Protein AF-A0A922YUG4-F1 (afdb_monomer)

pLDDT: mean 77.76, std 12.59, range [50.88, 96.31]

Foldseek 3Di:
DVVVVVVVVVVVVVVVVVVVVVCVVCVVVVVVLVVVVVVVVVVLVPDPDPPSPVVVVVSVVVVVVVVVVVVVVVVVVLLVVLLVLLVQLLVLVVVLVLDDPPDPCNVVSVVSNVSSLVSCCVRNDPVLVVVSVVQVVCCVVDPPVDGDCPVSSQVSQQVSCVSVVHDRDDPDDDDDDDPPPPPVVVVVVVVVVVVVVVD

Sequence (199 aa):
MNFELAEKKDVFINAVSNFFNYWKRYALIIIASSCISLYGISLILNSNEKGSGLTVITISVAILGWLISLRNADENIRRIKRIEYLSTAYEGIALYLRRDSNAFDYNVYIDGLERSFTIIQLYGTRKEIKLVCSIIEQYNVSNDNVVQCDTLLNVLRDGLRKELLLPKALRYVRTMRLDRFEDKENRENNEKISFSLIQ

Structure (mmCIF, N/CA/C/O backbone):
data_AF-A0A922YUG4-F1
#
_entry.id   AF-A0A922YUG4-F1
#
loop_
_atom_site.group_PDB
_atom_site.id
_atom_site.type_symbol
_atom_site.label_atom_id
_atom_site.label_alt_id
_atom_site.label_comp_id
_atom_site.label_asym_id
_atom_site.label_entity_id
_atom_site.label_seq_id
_atom_site.pdbx_PDB_ins_code
_atom_site.Cartn_x
_atom_site.Cartn_y
_atom_site.Cartn_z
_atom_site.occupancy
_atom_site.B_iso_or_equiv
_atom_site.auth_seq_id
_atom_site.auth_comp_id
_atom_site.auth_asym_id
_atom_site.auth_atom_id
_atom_site.pdbx_PDB_model_num
ATOM 1 N N . MET A 1 1 ? 10.057 -27.105 6.161 1.00 53.94 1 MET A N 1
ATOM 2 C CA . MET A 1 1 ? 9.062 -27.330 7.235 1.00 53.94 1 MET A CA 1
ATOM 3 C C . MET A 1 1 ? 9.389 -26.589 8.541 1.00 53.94 1 MET A C 1
ATOM 5 O O . MET A 1 1 ? 8.465 -26.121 9.182 1.00 53.94 1 MET A O 1
ATOM 9 N N . ASN A 1 2 ? 10.663 -26.379 8.914 1.00 58.16 2 ASN A N 1
ATOM 10 C CA . ASN A 1 2 ? 11.013 -25.612 10.130 1.00 58.16 2 ASN A CA 1
ATOM 11 C C . ASN A 1 2 ? 10.817 -24.081 10.021 1.00 58.16 2 ASN A C 1
ATOM 13 O O . ASN A 1 2 ? 10.688 -23.414 11.042 1.00 58.16 2 ASN A O 1
ATOM 17 N N . PHE A 1 3 ? 10.760 -23.526 8.805 1.00 58.00 3 PHE A N 1
ATOM 18 C CA . PHE A 1 3 ? 10.651 -22.075 8.582 1.00 58.00 3 PHE A CA 1
ATOM 19 C C . PHE A 1 3 ? 9.250 -21.514 8.905 1.00 58.00 3 PHE A C 1
ATOM 21 O O . PHE A 1 3 ? 9.139 -20.483 9.559 1.00 58.00 3 PHE A O 1
ATOM 28 N N . GLU A 1 4 ? 8.177 -22.233 8.554 1.00 66.44 4 GLU A N 1
ATOM 29 C CA . GLU A 1 4 ? 6.792 -21.816 8.860 1.00 66.44 4 GLU A CA 1
ATOM 30 C C . GLU A 1 4 ? 6.480 -21.822 10.366 1.00 66.44 4 GLU A C 1
ATOM 32 O O . GLU A 1 4 ? 5.652 -21.048 10.850 1.00 66.44 4 GLU A O 1
ATOM 37 N N . LEU A 1 5 ? 7.139 -22.705 11.122 1.00 67.81 5 LEU A N 1
ATOM 38 C CA . LEU A 1 5 ? 6.985 -22.799 12.574 1.00 67.81 5 LEU A CA 1
ATOM 39 C C . LEU A 1 5 ? 7.675 -21.634 13.294 1.00 67.81 5 LEU A C 1
ATOM 41 O O . LEU A 1 5 ? 7.133 -21.123 14.276 1.00 67.81 5 LEU A O 1
ATOM 45 N N . ALA A 1 6 ? 8.827 -21.187 12.785 1.00 71.38 6 ALA A N 1
ATOM 46 C CA . ALA A 1 6 ? 9.521 -20.005 13.288 1.00 71.38 6 ALA A CA 1
ATOM 47 C C . ALA A 1 6 ? 8.703 -18.728 13.030 1.00 71.38 6 ALA A C 1
ATOM 49 O O . ALA A 1 6 ? 8.449 -17.964 13.959 1.00 71.38 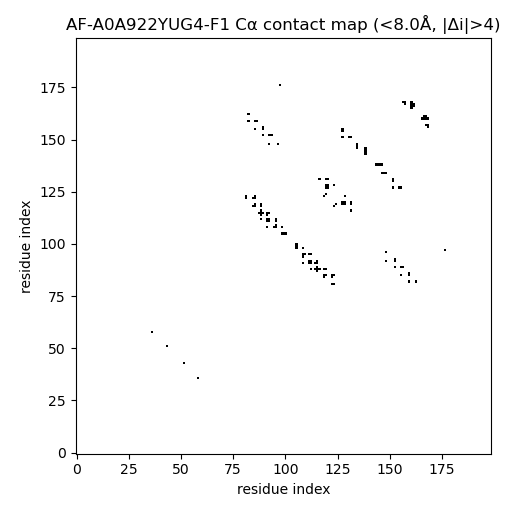6 ALA A O 1
ATOM 50 N N . GLU A 1 7 ? 8.170 -18.567 11.815 1.00 76.44 7 GLU A N 1
ATOM 51 C CA . GLU A 1 7 ? 7.364 -17.397 11.441 1.00 76.44 7 GLU A CA 1
ATOM 52 C C . GLU A 1 7 ? 6.090 -17.269 12.296 1.00 76.44 7 GLU A C 1
ATOM 54 O O . GLU A 1 7 ? 5.778 -16.194 12.814 1.00 76.44 7 GLU A O 1
ATOM 59 N N . LYS A 1 8 ? 5.372 -18.376 12.537 1.00 77.81 8 LYS A N 1
ATOM 60 C CA . LYS A 1 8 ? 4.184 -18.360 13.410 1.00 77.81 8 LYS A CA 1
ATOM 61 C C . LYS A 1 8 ? 4.507 -17.969 14.851 1.00 77.81 8 LYS A C 1
ATOM 63 O O . LYS A 1 8 ? 3.690 -17.306 15.496 1.00 77.81 8 LYS A O 1
ATOM 68 N N . LYS A 1 9 ? 5.668 -18.382 15.364 1.00 79.88 9 LYS A N 1
ATOM 69 C CA . LYS A 1 9 ? 6.095 -18.073 16.732 1.00 79.88 9 LYS A CA 1
ATOM 70 C C . LYS A 1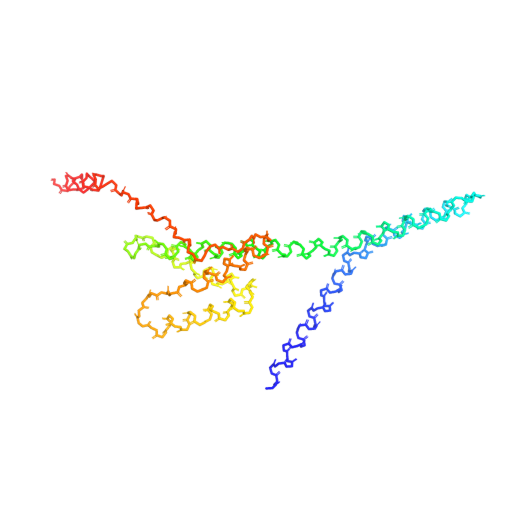 9 ? 6.393 -16.582 16.891 1.00 79.88 9 LYS A C 1
ATOM 72 O O . LYS A 1 9 ? 5.919 -15.980 17.853 1.00 79.88 9 LYS A O 1
ATOM 77 N N . ASP A 1 10 ? 7.081 -15.979 15.927 1.00 80.12 10 ASP A N 1
ATOM 78 C CA . ASP A 1 10 ? 7.407 -14.550 15.960 1.00 80.12 10 ASP A CA 1
ATOM 79 C C . ASP A 1 10 ? 6.156 -13.673 15.827 1.00 80.12 10 ASP A C 1
ATOM 81 O O . ASP A 1 10 ? 6.004 -12.679 16.544 1.00 80.12 10 ASP A O 1
ATOM 85 N N . VAL A 1 11 ? 5.194 -14.082 14.992 1.00 80.25 11 VAL A N 1
ATOM 86 C CA . VAL A 1 11 ? 3.884 -13.417 14.891 1.00 80.25 11 VAL A CA 1
ATOM 87 C C . VAL A 1 11 ? 3.125 -13.479 16.221 1.00 80.25 11 VAL A C 1
ATOM 89 O O . VAL A 1 11 ? 2.569 -12.468 16.654 1.00 80.25 11 VAL A O 1
ATOM 92 N N . PHE A 1 12 ? 3.123 -14.631 16.901 1.00 83.25 12 PHE A N 1
ATOM 93 C CA . PHE A 1 12 ? 2.457 -14.784 18.197 1.00 83.25 12 PHE A CA 1
ATOM 94 C C . PHE A 1 12 ? 3.118 -13.936 19.292 1.00 83.25 12 PHE A C 1
ATOM 96 O O . PHE A 1 12 ? 2.425 -13.217 20.010 1.00 83.25 12 PHE A O 1
ATOM 103 N N . ILE A 1 13 ? 4.452 -13.959 19.390 1.00 82.12 13 ILE A N 1
ATOM 104 C CA . ILE A 1 13 ? 5.200 -13.173 20.384 1.00 82.12 13 ILE A CA 1
ATOM 105 C C . ILE A 1 13 ? 4.968 -11.673 20.172 1.00 82.12 13 ILE A C 1
ATOM 107 O O . ILE A 1 13 ? 4.687 -10.954 21.132 1.00 82.12 13 ILE A O 1
ATOM 111 N N . ASN A 1 14 ? 5.001 -11.201 18.924 1.00 80.94 14 ASN A N 1
ATOM 112 C CA . ASN A 1 14 ? 4.710 -9.803 18.611 1.00 80.94 14 ASN A CA 1
ATOM 113 C C . ASN A 1 14 ? 3.255 -9.427 18.915 1.00 80.94 14 ASN A C 1
ATOM 115 O O . ASN A 1 14 ? 2.999 -8.333 19.418 1.00 80.94 14 ASN A O 1
ATOM 119 N N . ALA A 1 15 ? 2.296 -10.321 18.664 1.00 78.38 15 ALA A N 1
ATOM 120 C CA . ALA A 1 15 ? 0.899 -10.093 19.025 1.00 78.38 15 ALA A CA 1
ATOM 121 C C . ALA A 1 15 ? 0.714 -9.977 20.548 1.00 78.38 15 ALA A C 1
ATOM 123 O O . ALA A 1 15 ? 0.055 -9.046 21.014 1.00 78.38 15 ALA A O 1
ATOM 124 N N . VAL A 1 16 ? 1.345 -10.862 21.326 1.00 78.06 16 VAL A N 1
ATOM 125 C CA . VAL A 1 16 ? 1.294 -10.843 22.798 1.00 78.06 16 VAL A CA 1
ATOM 126 C C . VAL A 1 16 ? 1.981 -9.595 23.359 1.00 78.06 16 VAL A C 1
ATOM 128 O O . VAL A 1 16 ? 1.413 -8.908 24.204 1.00 78.06 16 VAL A O 1
ATOM 131 N N . SER A 1 17 ? 3.164 -9.240 22.855 1.00 79.12 17 SER A N 1
ATOM 132 C CA . SER A 1 17 ? 3.887 -8.030 23.270 1.00 79.12 17 SER A CA 1
ATOM 133 C C . SER A 1 17 ? 3.079 -6.756 22.994 1.00 79.12 17 SER A C 1
ATOM 135 O O . SER A 1 17 ? 2.921 -5.901 23.870 1.00 79.12 17 SER A O 1
ATOM 137 N N . ASN A 1 18 ? 2.476 -6.655 21.805 1.00 76.06 18 ASN A N 1
ATOM 138 C CA . ASN A 1 18 ? 1.605 -5.534 21.457 1.00 76.06 18 ASN A CA 1
ATOM 139 C C . ASN A 1 18 ? 0.350 -5.482 22.337 1.00 76.06 18 ASN A C 1
ATOM 141 O O . ASN A 1 18 ? -0.061 -4.392 22.730 1.00 76.06 18 ASN A O 1
ATOM 145 N N . PHE A 1 19 ? -0.224 -6.634 22.699 1.00 74.50 19 PHE A N 1
ATOM 146 C CA . PHE A 1 19 ? -1.344 -6.710 23.637 1.00 74.50 19 PHE A CA 1
ATOM 147 C C . PHE A 1 19 ? -0.966 -6.174 25.027 1.00 74.50 19 PHE A C 1
ATOM 149 O O . PHE A 1 19 ? -1.687 -5.341 25.576 1.00 74.50 19 PHE A O 1
ATOM 156 N N . PHE A 1 20 ? 0.190 -6.566 25.573 1.00 74.12 20 PHE A N 1
ATOM 157 C CA . PHE A 1 20 ? 0.652 -6.070 26.874 1.00 74.12 20 PHE A CA 1
ATOM 158 C C . PHE A 1 20 ? 1.011 -4.581 26.853 1.00 74.12 20 PHE A C 1
ATOM 160 O O . PHE A 1 20 ? 0.660 -3.858 27.784 1.00 74.12 20 PHE A O 1
ATOM 167 N N . ASN A 1 21 ? 1.659 -4.089 25.794 1.00 75.62 21 ASN A N 1
ATOM 168 C CA . ASN A 1 21 ? 1.983 -2.665 25.662 1.00 75.62 21 ASN A CA 1
ATOM 169 C C . ASN A 1 21 ? 0.732 -1.796 25.490 1.00 75.62 21 ASN A C 1
ATOM 171 O O . ASN A 1 21 ? 0.656 -0.711 26.072 1.00 75.62 21 ASN A O 1
ATOM 175 N N . TYR A 1 22 ? -0.264 -2.290 24.747 1.00 73.81 22 TYR A N 1
ATOM 176 C CA . TYR A 1 22 ? -1.593 -1.688 24.685 1.00 73.81 22 TYR A CA 1
ATOM 177 C C . TYR A 1 22 ? -2.190 -1.627 26.094 1.00 73.81 22 TYR A C 1
ATOM 179 O O . TYR A 1 22 ? -2.492 -0.546 26.597 1.00 73.81 22 TYR A O 1
ATOM 187 N N . TRP A 1 23 ? -2.254 -2.761 26.795 1.00 73.94 23 TRP A N 1
ATOM 188 C CA . TRP A 1 23 ? -2.842 -2.818 28.130 1.00 73.94 23 TRP A CA 1
ATOM 189 C C . TRP A 1 23 ? -2.121 -1.912 29.133 1.00 73.94 23 TRP A C 1
ATOM 191 O O . TRP A 1 23 ? -2.780 -1.226 29.903 1.00 73.94 23 TRP A O 1
ATOM 201 N N . LYS A 1 24 ? -0.791 -1.790 29.060 1.00 76.38 24 LYS A N 1
ATOM 202 C CA . LYS A 1 24 ? -0.002 -0.893 29.917 1.00 76.38 24 LYS A CA 1
ATOM 203 C C . LYS A 1 24 ? -0.322 0.588 29.689 1.00 76.38 24 LYS A C 1
ATOM 205 O O . LYS A 1 24 ? -0.402 1.341 30.658 1.00 76.38 24 LYS A O 1
ATOM 210 N N . ARG A 1 25 ? -0.533 1.014 28.436 1.00 72.06 25 ARG A N 1
ATOM 211 C CA . ARG A 1 25 ? -0.919 2.402 28.111 1.00 72.06 25 ARG A CA 1
ATOM 212 C C . ARG A 1 25 ? -2.318 2.744 28.615 1.00 72.06 25 ARG A C 1
ATOM 214 O O . ARG A 1 25 ? -2.529 3.844 29.117 1.00 72.06 25 ARG A O 1
ATOM 221 N N . TYR A 1 26 ? -3.250 1.800 28.526 1.00 72.44 26 TYR A N 1
ATOM 222 C CA . TYR A 1 26 ? -4.633 2.025 28.947 1.00 72.44 26 TYR A CA 1
ATOM 223 C C . TYR A 1 26 ? -4.891 1.688 30.416 1.00 72.44 26 TYR A C 1
ATOM 225 O O . TYR A 1 26 ? -5.859 2.193 30.971 1.00 72.44 26 TYR A O 1
ATOM 233 N N . ALA A 1 27 ? -4.015 0.930 31.082 1.00 75.12 27 ALA A N 1
ATOM 234 C CA . ALA A 1 27 ? -4.138 0.594 32.500 1.00 75.12 27 ALA A CA 1
ATOM 235 C C . ALA A 1 27 ? -4.201 1.845 33.381 1.00 75.12 27 ALA A C 1
ATOM 237 O O . ALA A 1 27 ? -5.050 1.917 34.260 1.00 75.12 27 ALA A O 1
ATOM 238 N N . LEU A 1 28 ? -3.378 2.866 33.112 1.00 70.06 28 LEU A N 1
ATOM 239 C CA . LEU A 1 28 ? -3.425 4.124 33.867 1.00 70.06 28 LEU A CA 1
ATOM 240 C C . LEU A 1 28 ? -4.755 4.862 33.683 1.00 70.06 28 LEU A C 1
ATOM 242 O O . LEU A 1 28 ? -5.283 5.416 34.644 1.00 70.06 28 LEU A O 1
ATOM 246 N N . ILE A 1 29 ? -5.327 4.827 32.476 1.00 71.38 29 ILE A N 1
ATOM 247 C CA . ILE A 1 29 ? -6.605 5.493 32.209 1.00 71.38 29 ILE A CA 1
ATOM 248 C C . ILE A 1 29 ? -7.773 4.694 32.792 1.00 71.38 29 ILE A C 1
ATOM 250 O O . ILE A 1 29 ? -8.702 5.281 33.336 1.00 71.38 29 ILE A O 1
ATOM 254 N N . ILE A 1 30 ? -7.702 3.361 32.755 1.00 71.69 30 ILE A N 1
ATOM 255 C CA . ILE A 1 30 ? -8.676 2.478 33.400 1.00 71.69 30 ILE A CA 1
ATOM 256 C C . ILE A 1 30 ? -8.626 2.666 34.917 1.00 71.69 30 ILE A C 1
ATOM 258 O O . ILE A 1 30 ? -9.681 2.798 35.523 1.00 71.69 30 ILE A O 1
ATOM 262 N N . ILE A 1 31 ? -7.442 2.748 35.534 1.00 73.25 31 ILE A N 1
ATOM 263 C CA . ILE A 1 31 ? -7.293 2.999 36.979 1.00 73.25 31 ILE A CA 1
ATOM 264 C C . ILE A 1 31 ? -7.850 4.383 37.338 1.00 73.25 31 ILE A C 1
ATOM 266 O O . ILE A 1 31 ? -8.650 4.491 38.264 1.00 73.25 31 ILE A O 1
ATOM 270 N N . ALA A 1 32 ? -7.512 5.427 36.576 1.00 69.00 32 ALA A N 1
ATOM 271 C CA . ALA A 1 32 ? -8.034 6.775 36.805 1.00 69.00 32 ALA A CA 1
ATOM 272 C C . ALA A 1 32 ? -9.566 6.844 36.640 1.00 69.00 32 ALA A C 1
ATOM 274 O O . ALA A 1 32 ? -10.258 7.408 37.486 1.00 69.00 32 ALA A O 1
ATOM 275 N N . SER A 1 33 ? -10.111 6.212 35.596 1.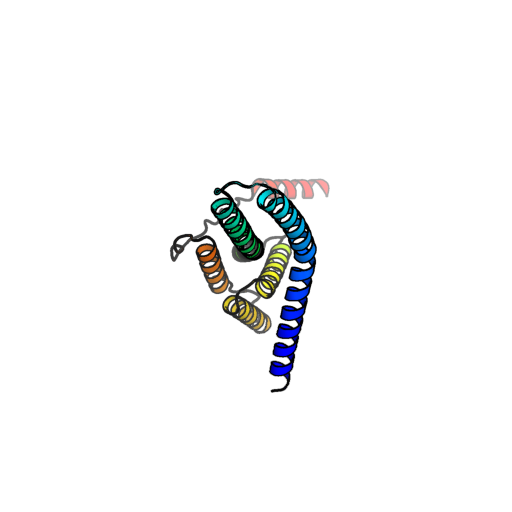00 66.69 33 SER A N 1
ATOM 276 C CA . SER A 1 33 ? -11.555 6.122 35.352 1.00 66.69 33 SER A CA 1
ATOM 277 C C . SER A 1 33 ? -12.269 5.292 36.423 1.00 66.69 33 SER A C 1
ATOM 279 O O . SER A 1 33 ? -13.340 5.683 36.885 1.00 66.69 33 SER A O 1
ATOM 281 N N . SER A 1 34 ? -11.645 4.210 36.895 1.00 67.94 34 SER A N 1
ATOM 282 C CA . SER A 1 34 ? -12.165 3.380 37.985 1.00 67.94 34 SER A CA 1
ATOM 283 C C . SER A 1 34 ? -12.241 4.176 39.285 1.00 67.94 34 SER A C 1
ATOM 285 O O . SER A 1 34 ? -13.278 4.145 39.938 1.00 67.94 34 SER A O 1
ATOM 287 N N . CYS A 1 35 ? -11.218 4.970 39.621 1.00 69.44 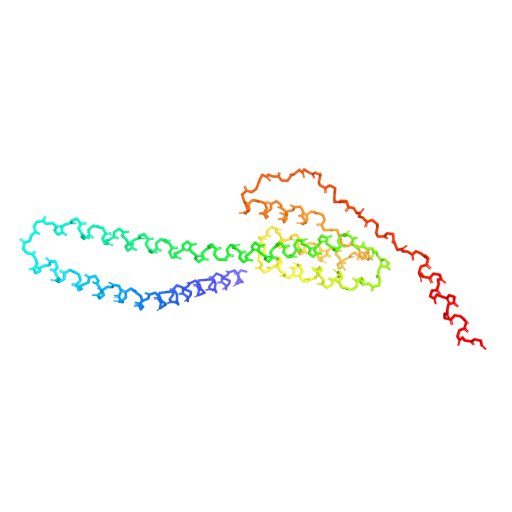35 CYS A N 1
ATOM 288 C CA . CYS A 1 35 ? -11.245 5.860 40.787 1.00 69.44 35 CYS A CA 1
ATOM 289 C C . CYS A 1 35 ? -12.370 6.903 40.701 1.00 69.44 35 CYS A C 1
ATOM 291 O O . CYS A 1 35 ? -13.070 7.122 41.686 1.00 69.44 35 CYS A O 1
ATOM 293 N N . ILE A 1 36 ? -12.596 7.500 39.525 1.00 67.62 36 ILE A N 1
ATOM 294 C CA . ILE A 1 36 ? -13.691 8.462 39.305 1.00 67.62 36 ILE A CA 1
ATOM 295 C C . ILE A 1 36 ? -15.056 7.769 39.421 1.00 67.62 36 ILE A C 1
ATOM 297 O O . ILE A 1 36 ? -15.964 8.296 40.061 1.00 67.62 36 ILE A O 1
ATOM 301 N N . SER A 1 37 ? -15.198 6.565 38.859 1.00 63.47 37 SER A N 1
ATOM 302 C CA . SER A 1 37 ? -16.438 5.787 38.948 1.00 63.47 37 SER A CA 1
ATOM 303 C C . SER A 1 37 ? -16.736 5.331 40.378 1.00 63.47 37 SER A C 1
ATOM 305 O O . SER A 1 37 ? -17.875 5.437 40.816 1.00 63.47 37 SER A O 1
ATOM 307 N N . LEU A 1 38 ? -15.721 4.917 41.144 1.00 69.00 38 LEU A N 1
ATOM 308 C CA . LEU A 1 38 ? -15.854 4.531 42.550 1.00 69.00 38 LEU A CA 1
ATOM 309 C C . LEU A 1 38 ? -16.193 5.733 43.436 1.00 69.00 38 LEU A C 1
ATOM 311 O O . LEU A 1 38 ? -16.994 5.596 44.356 1.00 69.00 38 LEU A O 1
ATOM 315 N N . TYR A 1 39 ? -15.646 6.914 43.133 1.00 69.88 39 TYR A N 1
ATOM 316 C CA . TYR A 1 39 ? -16.010 8.157 43.814 1.00 69.88 39 TYR A CA 1
ATOM 317 C C . TYR A 1 39 ? -17.457 8.576 43.503 1.00 69.88 39 TYR A C 1
ATOM 319 O O . TYR A 1 39 ? -18.197 8.973 44.398 1.00 69.88 39 TYR A O 1
ATOM 327 N N . GLY A 1 40 ? -17.900 8.409 42.252 1.00 62.88 40 GLY A N 1
ATOM 328 C CA . GLY A 1 40 ? -19.300 8.603 41.865 1.00 62.88 40 GLY A CA 1
ATOM 329 C C . GLY A 1 40 ? -20.243 7.600 42.537 1.00 62.88 40 GLY A C 1
ATOM 330 O O . GLY A 1 40 ? -21.290 7.986 43.045 1.00 62.88 40 GLY A O 1
ATOM 331 N N . ILE A 1 41 ? -19.856 6.323 42.608 1.00 63.53 41 ILE A N 1
ATOM 332 C CA . ILE A 1 41 ? -20.627 5.267 43.279 1.00 63.53 41 ILE A CA 1
ATOM 333 C C . ILE A 1 41 ? -20.692 5.506 44.792 1.00 63.53 41 ILE A C 1
ATOM 335 O O . ILE A 1 41 ? -21.752 5.296 45.373 1.00 63.53 41 ILE A O 1
ATOM 339 N N . SER A 1 42 ? -19.620 5.982 45.441 1.00 64.94 42 SER A N 1
ATOM 340 C CA . SER A 1 42 ? -19.664 6.303 46.876 1.00 64.94 42 SER A CA 1
ATOM 341 C C . SER A 1 42 ? -20.592 7.488 47.170 1.00 64.94 42 SER A C 1
ATOM 343 O O . SER A 1 42 ? -21.339 7.443 48.144 1.00 64.94 42 SER A O 1
ATOM 345 N N . LEU A 1 43 ? -20.629 8.494 46.287 1.00 63.31 43 LEU A N 1
ATOM 346 C CA . LEU A 1 43 ? -21.584 9.607 46.347 1.00 63.31 43 LEU A CA 1
ATOM 347 C C . LEU A 1 43 ? -23.038 9.147 46.155 1.00 63.31 43 LEU A C 1
ATOM 349 O O . LEU A 1 43 ? -23.930 9.662 46.823 1.00 63.31 43 LEU A O 1
ATOM 353 N N . ILE A 1 44 ? -23.271 8.165 45.280 1.00 60.06 44 ILE A N 1
ATOM 354 C CA . ILE A 1 44 ? -24.600 7.596 44.999 1.00 60.06 44 ILE A CA 1
ATOM 355 C C . ILE A 1 44 ? -25.068 6.651 46.113 1.00 60.06 44 ILE A C 1
ATOM 357 O O . ILE A 1 44 ? -26.236 6.666 46.473 1.00 60.06 44 ILE A O 1
ATOM 361 N N . LEU A 1 45 ? -24.181 5.839 46.695 1.00 63.03 45 LEU A N 1
ATOM 362 C CA . LEU A 1 45 ? -24.520 4.976 47.835 1.00 63.03 45 LEU A CA 1
ATOM 363 C C . LEU A 1 45 ? -24.829 5.784 49.101 1.00 63.03 45 LEU A C 1
ATOM 365 O O . LEU A 1 45 ? -25.538 5.299 49.977 1.00 63.03 45 LEU A O 1
ATOM 369 N N . ASN A 1 46 ? -24.318 7.014 49.182 1.00 62.44 46 ASN A N 1
ATOM 370 C CA . ASN A 1 46 ? -24.631 7.949 50.256 1.00 62.44 46 ASN A CA 1
ATOM 371 C C . ASN A 1 46 ? -25.909 8.771 49.979 1.00 62.44 46 ASN A C 1
ATOM 373 O O . ASN A 1 46 ? -26.398 9.453 50.878 1.00 62.44 46 ASN A O 1
ATOM 377 N N . SER A 1 47 ? -26.472 8.717 48.761 1.00 56.06 47 SER A N 1
ATOM 378 C CA . SER A 1 47 ? -27.734 9.381 48.425 1.00 56.06 47 SER A CA 1
ATOM 379 C C . SER A 1 47 ? -28.907 8.398 48.517 1.00 56.06 47 SER A C 1
ATOM 381 O O . SER A 1 47 ? -29.005 7.400 47.810 1.00 56.06 47 SER A O 1
ATOM 383 N N . ASN A 1 48 ? -29.834 8.680 49.430 1.00 57.12 48 ASN A N 1
ATOM 384 C CA . ASN A 1 48 ? -30.948 7.797 49.790 1.00 57.12 48 ASN A CA 1
ATOM 385 C C . ASN A 1 48 ? -32.112 7.826 48.765 1.00 57.12 48 ASN A C 1
ATOM 387 O O . ASN A 1 48 ? -33.267 7.579 49.115 1.00 57.12 48 ASN A O 1
ATOM 391 N N . GLU A 1 49 ? -31.842 8.176 47.502 1.00 60.97 49 GLU A N 1
ATOM 392 C CA . GLU A 1 49 ? -32.868 8.457 46.493 1.00 60.97 49 GLU A CA 1
ATOM 393 C C . GLU A 1 49 ? -32.909 7.419 45.362 1.00 60.97 49 GLU A C 1
ATOM 395 O O . GLU A 1 49 ? -31.899 7.016 44.787 1.00 60.97 49 GLU A O 1
ATOM 400 N N . LYS A 1 50 ? -34.135 7.021 44.994 1.00 56.59 50 LYS A N 1
ATOM 401 C CA . LYS A 1 50 ? -34.498 5.950 44.042 1.00 56.59 50 LYS A CA 1
ATOM 402 C C . LYS A 1 50 ? -34.046 6.169 42.576 1.00 56.59 50 LYS A C 1
ATOM 404 O O . LYS A 1 50 ? -34.460 5.417 41.699 1.00 56.59 50 LYS A O 1
ATOM 409 N N . GLY A 1 51 ? -33.205 7.167 42.290 1.00 60.12 51 GLY A N 1
ATOM 410 C CA . GLY A 1 51 ? -32.694 7.504 40.950 1.00 60.12 51 GLY A CA 1
ATOM 411 C C . GLY A 1 51 ? -31.350 6.859 40.569 1.00 60.12 51 GLY A C 1
ATOM 412 O O . GLY A 1 51 ? -30.878 7.035 39.447 1.00 60.12 51 GLY A O 1
ATOM 413 N N . SER A 1 52 ? -30.731 6.102 41.476 1.00 61.19 52 SER A N 1
ATOM 414 C CA . SER A 1 52 ? -29.362 5.568 41.360 1.00 61.19 52 SER A CA 1
ATOM 415 C C . SER A 1 52 ? -29.151 4.484 40.289 1.00 61.19 52 SER A C 1
ATOM 417 O O . SER A 1 52 ? -28.030 4.278 39.835 1.00 61.19 52 SER A O 1
ATOM 419 N N . GLY A 1 53 ? -30.205 3.797 39.837 1.00 60.69 53 GLY A N 1
ATOM 420 C CA . GLY A 1 53 ? -30.081 2.738 38.824 1.00 60.69 53 GLY A CA 1
ATOM 421 C C . GLY A 1 53 ? -29.802 3.261 37.409 1.00 60.69 53 GLY A C 1
ATOM 422 O O . GLY A 1 53 ? -29.010 2.677 36.670 1.00 60.69 53 GLY A O 1
ATOM 423 N N . LEU A 1 54 ? -30.414 4.390 37.033 1.00 71.44 54 LEU A N 1
ATOM 424 C CA . LEU A 1 54 ? -30.265 4.971 35.695 1.00 71.44 54 LEU A CA 1
ATOM 425 C C . LEU A 1 54 ? -28.840 5.504 35.473 1.00 71.44 54 LEU A C 1
ATOM 427 O O . LEU A 1 54 ? -28.280 5.348 34.390 1.00 71.44 54 LEU A O 1
ATOM 431 N N . THR A 1 55 ? -28.240 6.091 36.509 1.00 75.31 55 THR A N 1
ATOM 432 C CA . THR A 1 55 ? -26.894 6.678 36.454 1.00 75.31 55 THR A CA 1
ATOM 433 C C . THR A 1 55 ? -25.798 5.620 36.314 1.00 75.31 55 THR A C 1
ATOM 435 O O . THR A 1 55 ? -24.840 5.819 35.571 1.00 75.31 55 THR A O 1
ATOM 438 N N . VAL A 1 56 ? -25.945 4.455 36.949 1.00 73.56 56 VAL A N 1
ATOM 439 C CA . VAL A 1 56 ? -24.987 3.343 36.797 1.00 73.56 56 VAL A CA 1
ATOM 440 C C . VAL A 1 56 ? -25.017 2.772 35.376 1.00 73.56 56 VAL A C 1
ATOM 442 O O . VAL A 1 56 ? -23.966 2.465 34.804 1.00 73.56 56 VAL A O 1
ATOM 445 N N . ILE A 1 57 ? -26.205 2.676 34.770 1.00 74.38 57 ILE A N 1
ATOM 446 C CA . ILE A 1 57 ? -26.364 2.187 33.395 1.00 74.38 57 ILE A CA 1
ATOM 447 C C . ILE A 1 57 ? -25.730 3.168 32.403 1.00 74.38 57 ILE A C 1
ATOM 449 O O . ILE A 1 57 ? -24.977 2.743 31.527 1.00 74.38 57 ILE A O 1
ATOM 453 N N . THR A 1 58 ? -25.964 4.476 32.552 1.00 75.81 58 THR A N 1
ATOM 454 C CA . THR A 1 58 ? -25.392 5.482 31.642 1.00 75.81 58 THR A CA 1
ATOM 455 C C . THR A 1 58 ? -23.868 5.543 31.725 1.00 75.81 58 THR A C 1
ATOM 457 O O . THR A 1 58 ? -23.213 5.587 30.684 1.00 75.81 58 THR A O 1
ATOM 460 N N . ILE A 1 59 ? -23.288 5.458 32.928 1.00 78.12 59 ILE A N 1
ATOM 461 C CA . ILE A 1 59 ? -21.828 5.394 33.115 1.00 78.12 59 ILE A CA 1
ATOM 462 C C . ILE A 1 59 ? -21.252 4.130 32.461 1.00 78.12 59 ILE A C 1
ATOM 464 O O . ILE A 1 59 ? -20.259 4.205 31.737 1.00 78.12 59 ILE A O 1
ATOM 468 N N . SER A 1 60 ? -21.896 2.977 32.653 1.00 70.62 60 SER A N 1
ATOM 469 C CA . SER A 1 60 ? -21.437 1.709 32.069 1.00 70.62 60 SER A CA 1
ATOM 470 C C . SER A 1 60 ? -21.455 1.738 30.537 1.00 70.62 60 SER A C 1
ATOM 472 O O . SER A 1 60 ? -20.492 1.320 29.891 1.00 70.62 60 SER A O 1
ATOM 474 N N . VAL A 1 61 ? -22.519 2.289 29.942 1.00 77.88 61 VAL A N 1
ATOM 475 C CA . VAL A 1 61 ? -22.632 2.459 28.485 1.00 77.88 61 VAL A CA 1
ATOM 476 C C . VAL A 1 61 ? -21.576 3.437 27.961 1.00 77.88 61 VAL A C 1
ATOM 478 O O . VAL A 1 61 ? -20.968 3.171 26.925 1.00 77.88 61 VAL A O 1
ATOM 481 N N . ALA A 1 62 ? -21.300 4.527 28.683 1.00 79.25 62 ALA A N 1
ATOM 482 C CA . ALA A 1 62 ? -20.275 5.494 28.294 1.00 79.25 62 ALA A CA 1
ATOM 483 C C . ALA A 1 62 ? -18.865 4.872 28.276 1.00 79.25 62 ALA A C 1
ATOM 485 O O . ALA A 1 62 ? -18.119 5.071 27.316 1.00 79.25 62 ALA A O 1
ATOM 486 N N . ILE A 1 63 ? -18.517 4.067 29.288 1.00 79.25 63 ILE A N 1
ATOM 487 C CA . ILE A 1 63 ? -17.224 3.363 29.359 1.00 79.25 63 ILE A CA 1
ATOM 488 C C . ILE A 1 63 ? -17.079 2.366 28.200 1.00 79.25 63 ILE A C 1
ATOM 490 O O . ILE A 1 63 ? -16.038 2.330 27.538 1.00 79.25 63 ILE A O 1
ATOM 494 N N . LEU A 1 64 ? -18.127 1.585 27.913 1.00 75.75 64 LEU A N 1
ATOM 495 C CA . LEU A 1 64 ? -18.129 0.647 26.785 1.00 75.75 64 LEU A CA 1
ATOM 496 C C . LEU A 1 64 ? -18.000 1.370 25.439 1.00 75.75 64 LEU A C 1
ATOM 498 O O . LEU A 1 64 ? -17.200 0.958 24.597 1.00 75.75 64 LEU A O 1
ATOM 502 N N . GLY A 1 65 ? -18.727 2.474 25.251 1.00 81.75 65 GLY A N 1
ATOM 503 C CA . GLY A 1 65 ? -18.627 3.303 24.049 1.00 81.75 65 GLY A CA 1
ATOM 504 C C . GLY A 1 65 ? -17.219 3.865 23.843 1.00 81.75 65 GLY A C 1
ATOM 505 O O . GLY A 1 65 ? -16.697 3.849 22.727 1.00 81.75 65 GLY A O 1
ATOM 506 N N . TRP A 1 66 ? -16.561 4.291 24.922 1.00 83.69 66 TRP A N 1
ATOM 507 C CA . TRP A 1 66 ? -15.200 4.817 24.865 1.00 83.69 66 TRP A CA 1
ATOM 508 C C . TRP A 1 66 ? -14.167 3.740 24.501 1.00 83.69 66 TRP A C 1
ATOM 510 O O . TRP A 1 66 ? -13.314 3.978 23.646 1.00 83.69 66 TRP A O 1
ATOM 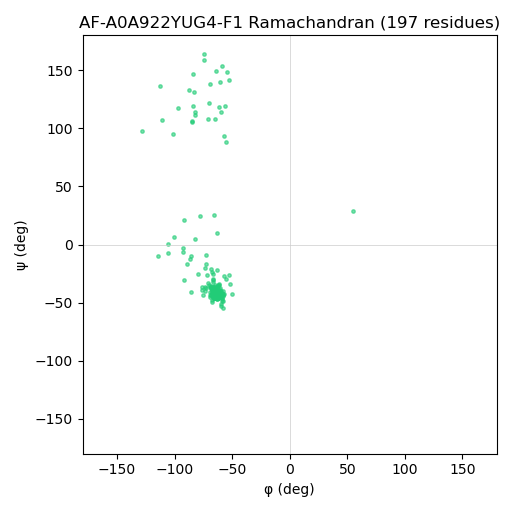520 N N . LEU A 1 67 ? -14.287 2.528 25.059 1.00 74.81 67 LEU A N 1
ATOM 521 C CA . LEU A 1 67 ? -13.418 1.392 24.720 1.00 74.81 67 LEU A CA 1
ATOM 522 C C . LEU A 1 67 ? -13.523 0.981 23.245 1.00 74.81 67 LEU A C 1
ATOM 524 O O . LEU A 1 67 ? -12.504 0.717 22.602 1.00 74.81 67 LEU A O 1
ATOM 528 N N . ILE A 1 68 ? -14.744 0.938 22.705 1.00 76.94 68 ILE A N 1
ATOM 529 C CA . ILE A 1 68 ? -14.982 0.620 21.289 1.00 76.94 68 ILE A CA 1
ATOM 530 C C . ILE A 1 68 ? -14.399 1.725 20.395 1.00 76.94 68 ILE A C 1
ATOM 532 O O . ILE A 1 68 ? -13.729 1.430 19.405 1.00 76.94 68 ILE A O 1
ATOM 536 N N . SER A 1 69 ? -14.592 2.994 20.770 1.00 78.56 69 SER A N 1
ATOM 537 C CA . SER A 1 69 ? -14.052 4.148 20.040 1.00 78.56 69 SER A CA 1
ATOM 538 C C . SER A 1 69 ? -12.519 4.132 19.970 1.00 78.56 69 SER A C 1
ATOM 540 O O . SER A 1 69 ? -11.944 4.326 18.899 1.00 78.56 69 SER A O 1
ATOM 542 N N . LEU A 1 70 ? -11.850 3.809 21.082 1.00 78.62 70 LEU A N 1
ATOM 543 C CA . LEU A 1 70 ? -10.389 3.722 21.158 1.00 78.62 70 LEU A CA 1
ATOM 544 C C . LEU A 1 70 ? -9.805 2.675 20.204 1.00 78.62 70 LEU A C 1
ATOM 546 O O . LEU A 1 70 ? -8.833 2.951 19.505 1.00 78.62 70 LEU A O 1
ATOM 550 N N . ARG A 1 71 ? -10.410 1.481 20.152 1.00 74.88 71 ARG A N 1
ATOM 551 C CA . ARG A 1 71 ? -9.962 0.412 19.246 1.00 74.88 71 ARG A CA 1
ATOM 552 C C . ARG A 1 71 ? -10.085 0.822 17.783 1.00 74.88 71 ARG A C 1
ATOM 554 O O . ARG A 1 71 ? -9.149 0.637 17.009 1.00 74.88 71 ARG A O 1
ATOM 561 N N . ASN A 1 72 ? -11.212 1.431 17.429 1.00 77.81 72 ASN A N 1
ATOM 562 C CA . ASN A 1 72 ? -11.454 1.889 16.065 1.00 77.81 72 ASN A CA 1
ATOM 563 C C . ASN A 1 72 ? -10.507 3.035 15.670 1.00 77.81 72 ASN A C 1
ATOM 565 O O . ASN A 1 72 ? -10.144 3.152 14.500 1.00 77.81 72 ASN A O 1
ATOM 569 N N . ALA A 1 73 ? -10.079 3.869 16.624 1.00 79.56 73 ALA A N 1
ATOM 570 C CA . ALA A 1 73 ? -9.143 4.959 16.365 1.00 79.56 73 ALA A CA 1
ATOM 571 C C . ALA A 1 73 ? -7.777 4.443 15.881 1.00 79.56 73 ALA A C 1
ATOM 573 O O . ALA A 1 73 ? -7.275 4.917 14.862 1.00 79.56 73 ALA A O 1
ATOM 574 N N . ASP A 1 74 ? -7.206 3.435 16.543 1.00 80.81 74 ASP A N 1
ATOM 575 C CA . ASP A 1 74 ? -5.908 2.868 16.154 1.00 80.81 74 ASP A CA 1
ATOM 576 C C . ASP A 1 74 ? -5.951 2.201 14.772 1.00 80.81 74 ASP A C 1
ATOM 578 O O . ASP A 1 74 ? -5.044 2.383 13.951 1.00 80.81 74 ASP A O 1
ATOM 582 N N . GLU A 1 75 ? -7.012 1.442 14.489 1.00 82.44 75 GLU A N 1
ATOM 583 C CA . GLU A 1 75 ? -7.210 0.806 13.184 1.00 82.44 75 GLU A CA 1
ATOM 584 C C . GLU A 1 75 ? -7.366 1.845 12.070 1.00 82.44 75 GLU A C 1
ATOM 586 O O . GLU A 1 75 ? -6.735 1.722 11.015 1.00 82.44 75 GLU A O 1
ATOM 591 N N . ASN A 1 76 ? -8.120 2.915 12.329 1.00 83.50 76 ASN A N 1
ATOM 592 C CA . ASN A 1 76 ? -8.274 4.022 11.393 1.00 83.50 76 ASN A CA 1
ATOM 593 C C . ASN A 1 76 ? -6.947 4.740 11.133 1.00 83.50 76 ASN A C 1
ATOM 595 O O . ASN A 1 76 ? -6.626 5.000 9.977 1.00 83.50 76 ASN A O 1
ATOM 599 N N . ILE A 1 77 ? -6.134 5.002 12.160 1.00 87.94 77 ILE A N 1
ATOM 600 C CA . ILE A 1 77 ? -4.819 5.641 11.981 1.00 87.94 77 ILE A CA 1
ATOM 601 C C . ILE A 1 77 ? -3.909 4.770 11.112 1.00 87.94 77 ILE A C 1
ATOM 603 O O . ILE A 1 77 ? -3.259 5.270 10.191 1.00 87.94 77 ILE A O 1
ATOM 607 N N . ARG A 1 78 ? -3.866 3.456 11.366 1.00 87.31 78 ARG A N 1
ATOM 608 C CA . ARG A 1 78 ? -3.080 2.521 10.543 1.00 87.31 78 ARG A CA 1
ATOM 609 C C . ARG A 1 78 ? -3.565 2.509 9.100 1.00 87.31 78 ARG A C 1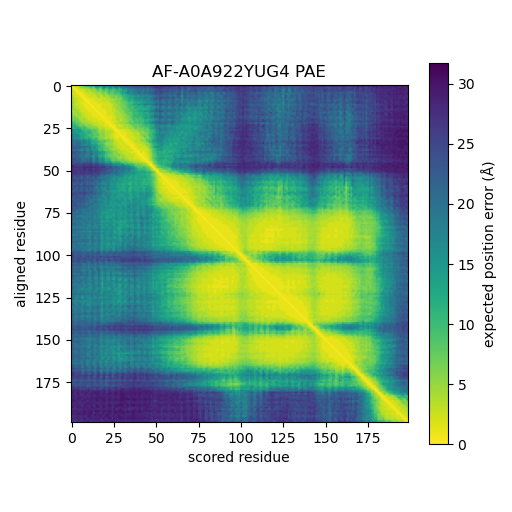
ATOM 611 O O . ARG A 1 78 ? -2.745 2.517 8.184 1.00 87.31 78 ARG A O 1
ATOM 618 N N . ARG A 1 79 ? -4.883 2.514 8.899 1.00 88.62 79 ARG A N 1
ATOM 619 C CA . ARG A 1 79 ? -5.505 2.560 7.576 1.00 88.62 79 ARG A CA 1
ATOM 620 C C . ARG A 1 79 ? -5.152 3.846 6.830 1.00 88.62 79 ARG A C 1
ATOM 622 O O . ARG A 1 79 ? -4.744 3.760 5.677 1.00 88.62 79 ARG A O 1
ATOM 629 N N . ILE A 1 80 ? -5.238 5.000 7.491 1.00 90.06 80 ILE A N 1
ATOM 630 C CA . ILE A 1 80 ? -4.887 6.309 6.921 1.00 90.06 80 ILE A CA 1
ATOM 631 C C . ILE A 1 80 ? -3.424 6.322 6.477 1.00 90.06 80 ILE A C 1
ATOM 633 O O . ILE A 1 80 ? -3.153 6.602 5.313 1.00 90.06 80 ILE A O 1
ATOM 637 N N . LYS A 1 81 ? -2.497 5.914 7.354 1.00 92.19 81 LYS A N 1
ATOM 638 C CA . LYS A 1 81 ? -1.070 5.825 7.005 1.00 92.19 81 LYS A CA 1
ATOM 639 C C . LYS A 1 81 ? -0.831 4.897 5.820 1.00 92.19 81 LYS A C 1
ATOM 641 O O . LYS A 1 81 ? -0.074 5.225 4.915 1.00 92.19 81 LYS A O 1
ATOM 646 N N . ARG A 1 82 ? -1.492 3.735 5.795 1.00 93.12 82 ARG A N 1
ATOM 647 C CA . ARG A 1 82 ? -1.367 2.789 4.679 1.00 93.12 82 ARG A CA 1
ATOM 648 C C . ARG A 1 82 ? -1.809 3.421 3.358 1.00 93.12 82 ARG A C 1
ATOM 650 O O . ARG A 1 82 ? -1.128 3.241 2.356 1.00 93.12 82 ARG A O 1
ATOM 657 N N . ILE A 1 83 ? -2.928 4.147 3.357 1.00 93.75 83 ILE A N 1
ATOM 658 C CA . ILE A 1 83 ? -3.440 4.847 2.170 1.00 93.75 83 ILE A CA 1
ATOM 659 C C . ILE A 1 83 ? -2.453 5.927 1.718 1.00 93.75 83 ILE A C 1
ATOM 661 O O . ILE A 1 83 ? -2.137 5.969 0.536 1.00 93.75 83 ILE A O 1
ATOM 665 N N . GLU A 1 84 ? -1.939 6.740 2.640 1.00 95.00 84 GLU A N 1
ATOM 666 C CA . GLU A 1 84 ? -0.971 7.813 2.366 1.00 95.00 84 GLU A CA 1
ATOM 667 C C . GLU A 1 84 ? 0.326 7.284 1.729 1.00 95.00 84 GLU A C 1
ATOM 669 O O . GLU A 1 84 ? 0.813 7.800 0.718 1.00 95.00 84 GLU A O 1
ATOM 674 N N . TYR A 1 85 ? 0.879 6.201 2.276 1.00 95.62 85 TYR A N 1
ATOM 675 C CA . TYR A 1 85 ? 2.073 5.589 1.703 1.00 95.62 85 TYR A CA 1
ATOM 676 C C . TYR A 1 85 ? 1.784 4.958 0.337 1.00 95.62 85 TYR A C 1
ATOM 678 O O . TYR A 1 85 ? 2.538 5.173 -0.612 1.00 95.62 85 TYR A O 1
ATOM 686 N N . LEU A 1 86 ? 0.674 4.229 0.190 1.00 95.31 86 LEU A N 1
ATOM 687 C CA . LEU A 1 86 ? 0.312 3.615 -1.090 1.00 95.31 86 LEU A CA 1
ATOM 688 C C . LEU A 1 86 ? -0.037 4.652 -2.169 1.00 95.31 86 LEU A C 1
ATOM 690 O O . LEU A 1 86 ? 0.264 4.411 -3.337 1.00 95.31 86 LEU A O 1
ATOM 694 N N . SER A 1 87 ? -0.613 5.808 -1.817 1.00 94.81 87 SER A N 1
ATOM 695 C CA . SER A 1 87 ? -0.826 6.905 -2.769 1.00 94.81 87 SER A CA 1
ATOM 696 C C . SER A 1 87 ? 0.498 7.510 -3.224 1.00 94.81 87 SER A C 1
ATOM 698 O O . SER A 1 87 ? 0.689 7.710 -4.419 1.00 94.81 87 SER A O 1
ATOM 700 N N . THR A 1 88 ? 1.446 7.693 -2.301 1.00 95.25 88 THR A N 1
ATOM 701 C CA . THR A 1 88 ? 2.806 8.152 -2.629 1.00 95.25 88 THR A CA 1
ATOM 702 C C . THR A 1 88 ? 3.506 7.180 -3.587 1.00 95.25 88 THR A C 1
ATOM 704 O O . THR A 1 88 ? 4.109 7.596 -4.574 1.00 95.25 88 THR A O 1
ATOM 707 N N . ALA A 1 89 ? 3.389 5.869 -3.345 1.00 95.31 89 ALA A N 1
ATOM 708 C CA . ALA A 1 89 ? 3.951 4.853 -4.237 1.00 95.31 89 ALA A CA 1
ATOM 709 C C . ALA A 1 89 ? 3.272 4.846 -5.616 1.00 95.31 89 ALA A C 1
ATOM 711 O O . ALA A 1 89 ? 3.932 4.703 -6.644 1.00 95.31 89 ALA A O 1
ATOM 712 N N . TYR A 1 90 ? 1.949 5.024 -5.655 1.00 94.94 90 TYR A N 1
ATOM 713 C CA . TYR A 1 90 ? 1.209 5.144 -6.908 1.00 94.94 90 TYR A CA 1
ATOM 714 C C . TYR A 1 90 ? 1.694 6.342 -7.737 1.00 94.94 90 TYR A C 1
ATOM 716 O O . TYR A 1 90 ? 1.905 6.205 -8.942 1.00 94.94 90 TYR A O 1
ATOM 724 N N . GLU A 1 91 ? 1.904 7.497 -7.104 1.00 92.69 91 GLU A N 1
ATOM 725 C CA . GLU A 1 91 ? 2.422 8.698 -7.766 1.00 92.69 91 GLU A CA 1
ATOM 726 C C . GLU A 1 91 ? 3.829 8.486 -8.326 1.00 92.69 91 GLU A C 1
ATOM 728 O O . GLU A 1 91 ? 4.063 8.804 -9.492 1.00 92.69 91 GLU A O 1
ATOM 733 N N . GLY A 1 92 ? 4.740 7.885 -7.554 1.00 92.06 92 GLY A N 1
ATOM 734 C CA . GLY A 1 92 ? 6.099 7.591 -8.014 1.00 92.06 92 GLY A CA 1
ATOM 735 C C . GLY A 1 92 ? 6.126 6.667 -9.236 1.00 92.06 92 GLY A C 1
ATOM 736 O O . GLY A 1 92 ? 6.795 6.967 -10.227 1.00 92.06 92 GLY A O 1
ATOM 737 N N . ILE A 1 93 ? 5.318 5.599 -9.233 1.00 92.12 93 ILE A N 1
ATOM 738 C CA . ILE A 1 93 ? 5.185 4.703 -10.396 1.00 92.12 93 ILE A CA 1
ATOM 739 C C . ILE A 1 93 ? 4.557 5.442 -11.587 1.00 92.12 93 ILE A C 1
ATOM 741 O O . ILE A 1 93 ? 5.011 5.291 -12.723 1.00 92.12 93 ILE A O 1
ATOM 745 N N . ALA A 1 94 ? 3.523 6.256 -11.358 1.00 90.12 94 ALA A N 1
ATOM 746 C CA . ALA A 1 94 ? 2.870 7.017 -12.420 1.00 90.12 94 ALA A CA 1
ATOM 747 C C . ALA A 1 94 ? 3.815 8.043 -13.065 1.00 90.12 94 ALA A C 1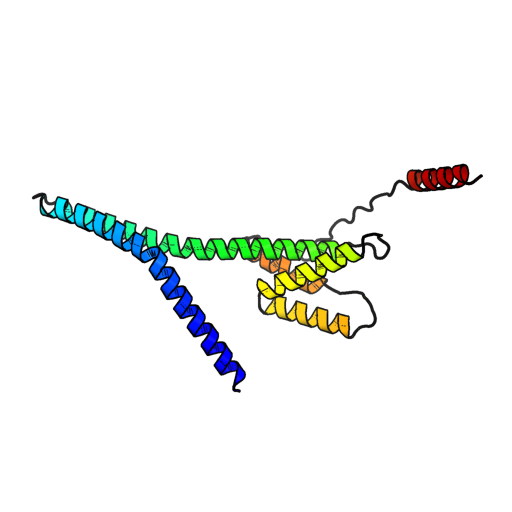
ATOM 749 O O . ALA A 1 94 ? 3.776 8.229 -14.282 1.00 90.12 94 ALA A O 1
ATOM 750 N N . LEU A 1 95 ? 4.670 8.694 -12.272 1.00 88.06 95 LEU A N 1
ATOM 751 C CA . LEU A 1 95 ? 5.709 9.599 -12.763 1.00 88.06 95 LEU A CA 1
ATOM 752 C C . LEU A 1 95 ? 6.752 8.842 -13.585 1.00 88.06 95 LEU A C 1
ATOM 754 O O . LEU A 1 95 ? 7.059 9.258 -14.700 1.00 88.06 95 LEU A O 1
ATOM 758 N N . TYR A 1 96 ? 7.220 7.693 -13.094 1.00 87.69 96 TYR A N 1
ATOM 759 C CA . TYR A 1 96 ? 8.158 6.841 -13.823 1.00 87.69 96 TYR A CA 1
ATOM 760 C C . TYR A 1 96 ? 7.607 6.385 -15.182 1.00 87.69 96 TYR A C 1
ATOM 762 O O . TYR A 1 96 ? 8.326 6.423 -16.179 1.00 87.69 96 TYR A O 1
ATOM 770 N N . LEU A 1 97 ? 6.330 5.999 -15.261 1.00 86.25 97 LEU A N 1
ATOM 771 C CA . LEU A 1 97 ? 5.681 5.621 -16.526 1.00 86.25 97 LEU A CA 1
ATOM 772 C C . LEU A 1 97 ? 5.527 6.801 -17.497 1.00 86.25 97 LEU A C 1
ATOM 774 O O . LEU A 1 97 ? 5.442 6.609 -18.710 1.00 86.25 97 LEU A O 1
ATOM 778 N N . ARG A 1 98 ? 5.479 8.030 -16.975 1.00 82.00 98 ARG A N 1
ATOM 779 C CA . ARG A 1 98 ? 5.373 9.248 -17.782 1.00 82.00 98 ARG A CA 1
ATOM 780 C C . ARG A 1 98 ? 6.716 9.798 -18.240 1.00 82.00 98 ARG A C 1
ATOM 782 O O . ARG A 1 98 ? 6.685 10.662 -19.118 1.00 82.00 98 ARG A O 1
ATOM 789 N N . ARG A 1 99 ? 7.834 9.312 -17.694 1.00 81.62 99 ARG A N 1
ATOM 790 C CA . ARG A 1 99 ? 9.176 9.822 -17.994 1.00 81.62 99 ARG A CA 1
ATOM 791 C C . ARG A 1 99 ? 9.473 9.815 -19.492 1.00 81.62 99 ARG A C 1
ATOM 793 O O . ARG A 1 99 ? 8.994 8.947 -20.225 1.00 81.62 99 ARG A O 1
ATOM 800 N N . ASP A 1 100 ? 10.285 10.774 -19.906 1.00 74.31 100 ASP A N 1
ATOM 801 C CA . ASP A 1 100 ? 10.990 10.720 -21.180 1.00 74.31 100 ASP A CA 1
ATOM 802 C C . ASP A 1 100 ? 12.307 9.967 -20.951 1.00 74.31 100 ASP A C 1
ATOM 804 O O . ASP A 1 100 ? 13.006 10.221 -19.966 1.00 74.31 100 ASP A O 1
ATOM 808 N N . SER A 1 101 ? 12.629 9.007 -21.817 1.00 69.12 101 SER A N 1
ATOM 809 C CA . SER A 1 101 ? 13.865 8.226 -21.709 1.00 69.12 101 SER A CA 1
ATOM 810 C C . SER A 1 101 ? 15.116 9.091 -21.867 1.00 69.12 101 SER A C 1
ATOM 812 O O . SER A 1 101 ? 16.171 8.701 -21.382 1.00 69.12 101 SER A O 1
ATOM 814 N N . ASN A 1 102 ? 14.988 10.262 -22.500 1.00 67.81 102 ASN A N 1
ATOM 815 C CA . ASN A 1 102 ? 16.099 11.176 -22.773 1.00 67.81 102 ASN A CA 1
ATOM 816 C C . ASN A 1 102 ? 16.179 12.357 -21.790 1.00 67.81 102 ASN A C 1
ATOM 818 O O . ASN A 1 102 ? 16.978 13.271 -21.992 1.00 67.81 102 ASN A O 1
ATOM 822 N N . ALA A 1 103 ? 15.350 12.374 -20.742 1.00 71.81 103 ALA A N 1
ATOM 823 C CA . ALA A 1 103 ? 15.378 13.444 -19.751 1.00 71.81 103 ALA A CA 1
ATOM 824 C C . ALA A 1 103 ? 16.665 13.396 -18.909 1.00 71.81 103 ALA A C 1
ATOM 826 O O . ALA A 1 103 ? 17.066 12.338 -18.427 1.00 71.81 103 ALA A O 1
ATOM 827 N N . PHE A 1 104 ? 17.255 14.569 -18.657 1.00 67.69 104 PHE A N 1
ATOM 828 C CA . PHE A 1 104 ? 18.424 14.740 -17.780 1.00 67.69 104 PHE A CA 1
ATOM 829 C C . PHE A 1 104 ? 18.196 14.168 -16.364 1.00 67.69 104 PHE A C 1
ATOM 831 O O . PHE A 1 104 ? 19.116 13.643 -15.744 1.00 67.69 104 PHE A O 1
ATOM 838 N N . ASP A 1 105 ? 16.942 14.165 -15.900 1.00 78.69 105 ASP A N 1
ATOM 839 C CA . ASP A 1 105 ? 16.545 13.692 -14.569 1.00 78.69 105 ASP A CA 1
ATOM 840 C C . ASP A 1 105 ? 16.145 12.204 -14.525 1.00 78.69 105 ASP A C 1
ATOM 842 O O . ASP A 1 105 ? 15.423 11.783 -13.619 1.00 78.69 105 ASP A O 1
ATOM 846 N N . TYR A 1 106 ? 16.575 11.376 -15.486 1.00 79.00 106 TYR A N 1
ATOM 847 C CA . TYR A 1 106 ? 16.191 9.955 -15.560 1.00 79.00 106 TYR A CA 1
ATOM 848 C C . TYR A 1 106 ? 16.397 9.196 -14.236 1.00 79.00 106 TYR A C 1
ATOM 850 O O . TYR A 1 106 ? 15.516 8.450 -13.801 1.00 79.00 106 TYR A O 1
ATOM 858 N N . ASN A 1 107 ? 17.524 9.440 -13.560 1.00 82.81 107 ASN A N 1
ATOM 859 C CA . ASN A 1 107 ? 17.861 8.796 -12.287 1.00 82.81 107 ASN A CA 1
ATOM 860 C C . ASN A 1 107 ? 16.857 9.134 -11.175 1.00 82.81 107 ASN A C 1
ATOM 862 O O . ASN A 1 107 ? 16.492 8.261 -10.397 1.00 82.81 107 ASN A O 1
ATOM 866 N N . VAL A 1 108 ? 16.314 10.355 -11.155 1.00 85.88 108 VAL A N 1
ATOM 867 C CA . VAL A 1 108 ? 15.307 10.770 -10.161 1.00 85.88 108 VAL A CA 1
ATOM 868 C C . VAL A 1 108 ? 14.023 9.946 -10.302 1.00 85.88 108 VAL A C 1
ATOM 870 O O . VAL A 1 108 ? 13.391 9.584 -9.307 1.00 85.88 108 VAL A O 1
ATOM 873 N N . TYR A 1 109 ? 13.634 9.605 -11.534 1.00 86.81 109 TYR A N 1
ATOM 874 C CA . TYR A 1 109 ? 12.469 8.751 -11.778 1.00 86.81 109 TYR A CA 1
ATOM 875 C C . TYR A 1 109 ? 12.712 7.298 -11.357 1.00 86.81 109 TYR A C 1
ATOM 877 O O . TYR A 1 109 ? 11.775 6.647 -10.893 1.00 86.81 109 TYR A O 1
ATOM 885 N N . ILE A 1 110 ? 13.938 6.793 -11.518 1.00 87.44 110 ILE A N 1
ATOM 886 C CA . ILE A 1 110 ? 14.329 5.445 -11.077 1.00 87.44 110 ILE A CA 1
ATOM 887 C C . ILE A 1 110 ? 14.308 5.365 -9.551 1.00 87.44 110 ILE A C 1
ATOM 889 O O . ILE A 1 110 ? 13.616 4.506 -9.010 1.00 87.44 110 ILE A O 1
ATOM 893 N N . ASP A 1 111 ? 14.937 6.315 -8.859 1.00 89.38 111 ASP A N 1
ATOM 894 C CA . ASP A 1 111 ? 14.915 6.383 -7.392 1.00 89.38 111 ASP A CA 1
ATOM 895 C C . ASP A 1 111 ? 13.473 6.478 -6.863 1.00 89.38 111 ASP A C 1
ATOM 897 O O . ASP A 1 111 ? 13.091 5.829 -5.883 1.00 89.38 111 ASP A O 1
ATOM 901 N N . GLY A 1 112 ? 12.625 7.254 -7.548 1.00 91.25 112 GLY A N 1
ATOM 902 C CA . GLY A 1 112 ? 11.195 7.340 -7.257 1.00 91.25 112 GLY A CA 1
ATOM 903 C C . GLY A 1 112 ? 10.467 6.000 -7.414 1.00 91.25 112 GLY A C 1
ATOM 904 O O . GLY A 1 112 ? 9.604 5.664 -6.594 1.00 91.25 112 GLY A O 1
ATOM 905 N N . LEU A 1 113 ? 10.823 5.211 -8.429 1.00 92.31 113 LEU A N 1
ATOM 906 C CA . LEU A 1 113 ? 10.280 3.872 -8.648 1.00 92.31 113 LEU A CA 1
ATOM 907 C C . LEU A 1 113 ? 10.735 2.894 -7.554 1.00 92.31 113 LEU A C 1
ATOM 909 O O . LEU A 1 113 ? 9.896 2.208 -6.969 1.00 92.31 113 LEU A O 1
ATOM 913 N N . GLU A 1 114 ? 12.026 2.861 -7.231 1.00 92.31 114 GLU A N 1
ATOM 914 C CA . GLU A 1 114 ? 12.592 1.981 -6.200 1.00 92.31 114 GLU A CA 1
ATOM 915 C C . GLU A 1 114 ? 11.997 2.267 -4.819 1.00 92.31 114 GLU A C 1
ATOM 917 O O . GLU A 1 114 ? 11.572 1.356 -4.092 1.00 92.31 114 GLU A O 1
ATOM 922 N N . ARG A 1 115 ? 11.869 3.555 -4.480 1.00 95.75 115 ARG A N 1
ATOM 923 C CA . ARG A 1 115 ? 11.179 3.989 -3.265 1.00 95.75 115 ARG A CA 1
ATOM 924 C C . ARG A 1 115 ? 9.730 3.506 -3.254 1.00 95.75 115 ARG A C 1
ATOM 926 O O . ARG A 1 115 ? 9.251 3.030 -2.224 1.00 95.75 115 ARG A O 1
ATOM 933 N N . SER A 1 116 ? 9.037 3.593 -4.387 1.00 96.00 116 SER A N 1
ATOM 934 C CA . SER A 1 116 ? 7.648 3.138 -4.511 1.00 96.00 116 SER A CA 1
ATOM 935 C C . SER A 1 116 ? 7.520 1.627 -4.310 1.00 96.00 116 SER A C 1
ATOM 937 O O . SER A 1 116 ? 6.631 1.179 -3.586 1.00 96.00 116 SER A O 1
ATOM 939 N N . PHE A 1 117 ? 8.431 0.831 -4.875 1.00 95.50 117 PHE A N 1
ATOM 940 C CA . PHE A 1 117 ? 8.468 -0.620 -4.663 1.00 95.50 117 PHE A CA 1
ATOM 941 C C . PHE A 1 117 ? 8.727 -0.983 -3.203 1.00 95.50 117 PHE A C 1
ATOM 943 O O . PHE A 1 117 ? 8.017 -1.826 -2.655 1.00 95.50 117 PHE A O 1
ATOM 950 N N . THR A 1 118 ? 9.661 -0.294 -2.549 1.00 96.25 118 THR A N 1
ATOM 951 C CA . THR A 1 118 ? 9.947 -0.480 -1.119 1.00 96.25 118 THR A CA 1
ATOM 952 C C . THR A 1 118 ? 8.716 -0.180 -0.258 1.00 96.25 118 THR A C 1
ATOM 954 O O . THR A 1 118 ? 8.362 -0.949 0.637 1.00 96.25 118 THR A O 1
ATOM 957 N N . ILE A 1 119 ? 7.999 0.907 -0.561 1.00 96.31 119 ILE A N 1
ATOM 958 C CA . ILE A 1 119 ? 6.754 1.256 0.132 1.00 96.31 119 ILE A CA 1
ATOM 959 C C . ILE A 1 119 ? 5.695 0.158 -0.044 1.00 96.31 119 ILE A C 1
ATOM 961 O O . ILE A 1 119 ? 5.040 -0.226 0.928 1.00 96.31 119 ILE A O 1
ATOM 965 N N . ILE A 1 120 ? 5.532 -0.374 -1.257 1.00 96.00 120 ILE A N 1
ATOM 966 C CA . ILE A 1 120 ? 4.558 -1.440 -1.535 1.00 96.00 120 ILE A CA 1
ATOM 967 C C . ILE A 1 120 ? 4.942 -2.740 -0.826 1.00 96.00 120 ILE A C 1
ATOM 969 O O . ILE A 1 120 ? 4.062 -3.435 -0.327 1.00 96.00 120 ILE A O 1
ATOM 973 N N . GLN A 1 121 ? 6.229 -3.065 -0.723 1.00 95.19 121 GLN A N 1
ATOM 974 C CA . GLN A 1 121 ? 6.682 -4.231 0.040 1.00 95.19 121 GLN A CA 1
ATOM 975 C C . GLN A 1 121 ? 6.315 -4.133 1.527 1.00 95.19 121 GLN A C 1
ATOM 977 O O . GLN A 1 121 ? 5.984 -5.147 2.138 1.00 95.19 121 GLN A O 1
ATOM 982 N N . LEU A 1 122 ? 6.322 -2.922 2.096 1.00 95.50 122 LEU A N 1
ATOM 983 C CA . LEU A 1 122 ? 6.031 -2.699 3.512 1.00 95.50 122 LEU A CA 1
ATOM 984 C C . LEU A 1 122 ? 4.529 -2.563 3.818 1.00 95.50 122 LEU A C 1
ATOM 986 O O . LEU A 1 122 ? 4.054 -3.075 4.832 1.00 95.50 122 LEU A O 1
ATOM 990 N N . TYR A 1 123 ? 3.780 -1.862 2.962 1.00 94.69 123 TYR A N 1
ATOM 991 C CA . TYR A 1 123 ? 2.383 -1.475 3.219 1.00 94.69 123 TYR A CA 1
ATOM 992 C C . TYR A 1 123 ? 1.360 -2.119 2.278 1.00 94.69 123 TYR A C 1
ATOM 994 O O . TYR A 1 123 ? 0.151 -1.993 2.504 1.00 94.69 123 TYR A O 1
ATOM 1002 N N . GLY A 1 124 ? 1.821 -2.784 1.223 1.00 92.06 124 GLY A N 1
ATOM 1003 C CA . GLY A 1 124 ? 0.977 -3.409 0.218 1.00 92.06 124 GLY A CA 1
ATOM 1004 C C . GLY A 1 124 ? 0.319 -4.699 0.693 1.00 92.06 124 GLY A C 1
ATOM 1005 O O . GLY A 1 124 ? 0.685 -5.344 1.676 1.00 92.06 124 GLY A O 1
ATOM 1006 N N . THR A 1 125 ? -0.694 -5.103 -0.052 1.00 93.31 125 THR A N 1
ATOM 1007 C CA . THR A 1 125 ? -1.329 -6.409 0.059 1.00 93.31 125 THR A CA 1
ATOM 1008 C C . THR A 1 125 ? -0.436 -7.492 -0.544 1.00 93.31 125 THR A C 1
ATOM 1010 O O . THR A 1 125 ? 0.370 -7.243 -1.437 1.00 93.31 125 THR A O 1
ATOM 1013 N N . ARG A 1 126 ? -0.646 -8.754 -0.146 1.00 92.44 126 ARG A N 1
ATOM 1014 C CA . ARG A 1 126 ? 0.102 -9.903 -0.701 1.00 92.44 126 ARG A CA 1
ATOM 1015 C C . ARG A 1 126 ? 0.082 -9.966 -2.233 1.00 92.44 126 ARG A C 1
ATOM 1017 O O . ARG A 1 126 ? 1.050 -10.413 -2.838 1.00 92.44 126 ARG A O 1
ATOM 1024 N N . LYS A 1 127 ? -1.021 -9.538 -2.861 1.00 92.56 127 LYS A N 1
ATOM 1025 C CA . LYS A 1 127 ? -1.145 -9.499 -4.324 1.00 92.56 127 LYS A CA 1
ATOM 1026 C C . LYS A 1 127 ? -0.233 -8.435 -4.937 1.00 92.56 127 LYS A C 1
ATOM 1028 O O . LYS A 1 127 ? 0.451 -8.732 -5.907 1.00 92.56 127 LYS A O 1
ATOM 1033 N N . GLU A 1 128 ? -0.206 -7.237 -4.360 1.00 93.25 128 GLU A N 1
ATOM 1034 C CA . GLU A 1 128 ? 0.650 -6.132 -4.814 1.00 93.25 128 GLU A CA 1
ATOM 1035 C C . GLU A 1 128 ? 2.131 -6.462 -4.609 1.00 93.25 128 GLU A C 1
ATOM 1037 O O . GLU A 1 128 ? 2.920 -6.298 -5.533 1.00 93.25 128 GLU A O 1
ATOM 1042 N N . ILE A 1 129 ? 2.490 -7.031 -3.453 1.00 95.25 129 ILE A N 1
ATOM 1043 C CA . ILE A 1 129 ? 3.862 -7.471 -3.159 1.00 95.25 129 ILE A CA 1
ATOM 1044 C C . ILE A 1 129 ? 4.323 -8.510 -4.187 1.00 95.25 129 ILE A C 1
ATOM 1046 O O . ILE A 1 129 ? 5.401 -8.382 -4.758 1.00 95.25 129 ILE A O 1
ATOM 1050 N N . LYS A 1 130 ? 3.483 -9.511 -4.486 1.00 94.50 130 LYS A N 1
ATOM 1051 C CA . LYS A 1 130 ? 3.807 -10.536 -5.487 1.00 94.50 130 LYS A CA 1
ATOM 1052 C C . LYS A 1 130 ? 4.024 -9.937 -6.880 1.00 94.50 130 LYS A C 1
ATOM 1054 O O . LYS A 1 130 ? 4.928 -10.376 -7.584 1.00 94.50 130 LYS A O 1
ATOM 1059 N N . LEU A 1 131 ? 3.219 -8.943 -7.265 1.00 93.12 131 LEU A N 1
ATOM 1060 C CA . LEU A 1 131 ? 3.389 -8.236 -8.536 1.00 93.12 131 LEU A CA 1
ATOM 1061 C C . LEU A 1 131 ? 4.714 -7.470 -8.576 1.00 93.12 131 LEU A C 1
ATOM 1063 O O . LEU A 1 131 ? 5.448 -7.605 -9.549 1.00 93.12 131 LEU A O 1
ATOM 1067 N N . VAL A 1 132 ? 5.058 -6.740 -7.512 1.00 94.56 132 VAL A N 1
ATOM 1068 C CA . VAL A 1 132 ? 6.352 -6.046 -7.408 1.00 94.56 132 VAL A CA 1
ATOM 1069 C C . VAL A 1 132 ? 7.514 -7.030 -7.541 1.00 94.56 132 VAL A C 1
ATOM 1071 O O . VAL A 1 132 ? 8.398 -6.805 -8.359 1.00 94.56 132 VAL A O 1
ATOM 1074 N N . CYS A 1 133 ? 7.492 -8.151 -6.814 1.00 93.31 133 CYS A N 1
ATOM 1075 C CA . CYS A 1 133 ? 8.535 -9.174 -6.927 1.00 93.31 133 CYS A CA 1
ATOM 1076 C C . CYS A 1 133 ? 8.663 -9.712 -8.358 1.00 93.31 133 CYS A C 1
ATOM 1078 O O . CYS A 1 133 ? 9.775 -9.805 -8.865 1.00 93.31 133 CYS A O 1
ATOM 1080 N N . SER A 1 134 ? 7.540 -10.000 -9.030 1.00 92.06 134 SER A N 1
ATOM 1081 C CA . SER A 1 134 ? 7.572 -10.480 -10.418 1.00 92.06 134 SER A CA 1
ATOM 1082 C C . SER A 1 134 ? 8.120 -9.443 -11.401 1.00 92.06 134 SER A C 1
ATOM 1084 O O . SER A 1 134 ? 8.805 -9.806 -12.349 1.00 92.06 134 SER A O 1
ATOM 1086 N N . ILE A 1 135 ? 7.852 -8.157 -11.164 1.00 91.31 135 ILE A N 1
ATOM 1087 C CA . ILE A 1 135 ? 8.360 -7.062 -11.995 1.00 91.31 135 ILE A CA 1
ATOM 1088 C C . ILE A 1 135 ? 9.876 -6.916 -11.813 1.00 91.31 135 ILE A C 1
ATOM 1090 O O . ILE A 1 135 ? 10.595 -6.784 -12.798 1.00 91.31 135 ILE A O 1
ATOM 1094 N N . ILE A 1 136 ? 10.367 -6.983 -10.572 1.00 90.12 136 ILE A N 1
ATOM 1095 C CA . ILE A 1 136 ? 11.806 -6.929 -10.268 1.00 90.12 136 ILE A CA 1
ATOM 1096 C C . ILE A 1 136 ? 12.535 -8.124 -10.895 1.00 90.12 136 ILE A C 1
ATOM 1098 O O . ILE A 1 136 ? 13.593 -7.960 -11.493 1.00 90.12 136 ILE A O 1
ATOM 1102 N N . GLU A 1 137 ? 11.962 -9.325 -10.797 1.00 89.69 137 GLU A N 1
ATOM 1103 C CA . GLU A 1 137 ? 12.526 -10.529 -11.411 1.00 89.69 137 GLU A CA 1
ATOM 1104 C C . GLU A 1 137 ? 12.596 -10.404 -12.939 1.00 89.69 137 GLU A C 1
ATOM 1106 O O . GLU A 1 137 ? 13.643 -10.662 -13.527 1.00 89.69 137 GLU A O 1
ATOM 1111 N N . GLN A 1 138 ? 11.524 -9.926 -13.580 1.00 86.38 138 GLN A N 1
ATOM 1112 C CA . GLN A 1 138 ? 11.510 -9.673 -15.023 1.00 86.38 138 GLN A CA 1
ATOM 1113 C C . GLN A 1 138 ? 12.534 -8.618 -15.442 1.00 86.38 138 GLN A C 1
ATOM 1115 O O . GLN A 1 138 ? 13.195 -8.798 -16.459 1.00 86.38 138 GLN A O 1
ATOM 1120 N N . TYR A 1 139 ? 12.691 -7.547 -14.663 1.00 85.50 139 TYR A N 1
ATOM 1121 C CA . TYR A 1 139 ? 13.676 -6.505 -14.939 1.00 85.50 139 TYR A CA 1
ATOM 1122 C C . TYR A 1 139 ? 15.116 -7.022 -14.844 1.00 85.50 139 TYR A C 1
ATOM 1124 O O . TYR A 1 139 ? 15.935 -6.693 -15.687 1.00 85.50 139 TYR A O 1
ATOM 1132 N N . ASN A 1 140 ? 15.418 -7.877 -13.863 1.00 85.25 140 ASN A N 1
ATOM 1133 C CA . ASN A 1 140 ? 16.759 -8.451 -13.709 1.00 85.25 140 ASN A CA 1
ATOM 1134 C C . ASN A 1 140 ? 17.102 -9.490 -14.790 1.00 85.25 140 ASN A C 1
ATOM 1136 O O . ASN A 1 140 ? 18.277 -9.737 -15.050 1.00 85.25 140 ASN A O 1
ATOM 1140 N N . VAL A 1 141 ? 16.091 -10.143 -15.372 1.00 83.88 141 VAL A N 1
ATOM 1141 C CA . VAL A 1 141 ? 16.263 -11.180 -16.406 1.00 83.88 141 VAL A CA 1
ATOM 1142 C C . VAL A 1 141 ? 16.231 -10.590 -17.820 1.00 83.88 141 VAL A C 1
ATOM 1144 O O . VAL A 1 141 ? 16.867 -11.128 -18.726 1.00 83.88 141 VAL A O 1
ATOM 1147 N N . SER A 1 142 ? 15.491 -9.503 -18.028 1.00 77.25 142 SER A N 1
ATOM 1148 C CA . SER A 1 142 ? 15.387 -8.833 -19.321 1.00 77.25 142 SER A CA 1
ATOM 1149 C C . SER A 1 142 ? 16.556 -7.871 -19.533 1.00 77.25 142 SER A C 1
ATOM 1151 O O . SER A 1 142 ? 16.825 -7.022 -18.694 1.00 77.25 142 SER A O 1
ATOM 1153 N N . ASN A 1 143 ? 17.214 -7.947 -20.693 1.00 70.06 143 ASN A N 1
ATOM 1154 C CA . ASN A 1 143 ? 18.184 -6.926 -21.119 1.00 70.06 143 ASN A CA 1
ATOM 1155 C C . ASN A 1 143 ? 17.508 -5.611 -21.548 1.00 70.06 143 ASN A C 1
ATOM 1157 O O . ASN A 1 143 ? 18.189 -4.610 -21.775 1.00 70.06 143 ASN A O 1
ATOM 1161 N N . ASP A 1 144 ? 16.178 -5.604 -21.672 1.00 64.75 144 ASP A N 1
ATOM 1162 C CA . ASP A 1 144 ? 15.424 -4.389 -21.937 1.00 64.75 144 ASP A CA 1
ATOM 1163 C C . ASP A 1 144 ? 15.207 -3.643 -20.618 1.00 64.75 144 ASP A C 1
ATOM 1165 O O . ASP A 1 144 ? 14.424 -4.072 -19.770 1.00 64.75 144 ASP A O 1
ATOM 1169 N N . ASN A 1 145 ? 15.853 -2.483 -20.469 1.00 67.19 145 ASN A N 1
ATOM 1170 C CA . ASN A 1 145 ? 15.754 -1.575 -19.313 1.00 67.19 145 ASN A CA 1
ATOM 1171 C C . ASN A 1 145 ? 14.354 -0.929 -19.133 1.00 67.19 145 ASN A C 1
ATOM 1173 O O . ASN A 1 145 ? 14.216 0.169 -18.582 1.00 67.19 145 ASN A O 1
ATOM 1177 N N . VAL A 1 146 ? 13.293 -1.568 -19.629 1.00 70.75 146 VAL A N 1
ATOM 1178 C CA . VAL A 1 146 ? 11.920 -1.065 -19.629 1.00 70.75 146 VAL A CA 1
ATOM 1179 C C . VAL A 1 146 ? 11.073 -1.888 -18.665 1.00 70.75 146 VAL A C 1
ATOM 1181 O O . VAL A 1 146 ? 10.682 -3.018 -18.947 1.00 70.75 146 VAL A O 1
ATOM 1184 N N . VAL A 1 147 ? 10.733 -1.284 -17.528 1.00 77.69 147 VAL A N 1
ATOM 1185 C CA . VAL A 1 147 ? 9.844 -1.891 -16.535 1.00 77.69 147 VAL A CA 1
ATOM 1186 C C . VAL A 1 147 ? 8.381 -1.647 -16.918 1.00 77.69 147 VAL A C 1
ATOM 1188 O O . VAL A 1 147 ? 7.928 -0.501 -16.973 1.00 77.69 147 VAL A O 1
ATOM 1191 N N . GLN A 1 148 ? 7.615 -2.718 -17.144 1.00 83.50 148 GLN A N 1
ATOM 1192 C CA . GLN A 1 148 ? 6.168 -2.638 -17.371 1.00 83.50 148 GLN A CA 1
ATOM 1193 C C . GLN A 1 148 ? 5.409 -2.622 -16.035 1.00 83.50 148 GLN A C 1
ATOM 1195 O O . GLN A 1 148 ? 5.259 -3.647 -15.373 1.00 83.50 148 GLN A O 1
ATOM 1200 N N . CYS A 1 149 ? 4.891 -1.454 -15.642 1.00 86.88 149 CYS A N 1
ATOM 1201 C CA . CYS A 1 149 ? 4.193 -1.275 -14.360 1.00 86.88 149 CYS A CA 1
ATOM 1202 C C . CYS A 1 149 ? 2.663 -1.144 -14.473 1.00 86.88 149 CYS A C 1
ATOM 1204 O O . CYS A 1 149 ? 2.001 -0.991 -13.447 1.00 86.88 149 CYS A O 1
ATOM 1206 N N . ASP A 1 150 ? 2.070 -1.213 -15.670 1.00 88.06 150 ASP A N 1
ATOM 1207 C CA . ASP A 1 150 ? 0.642 -0.914 -15.885 1.00 88.06 150 ASP A CA 1
ATOM 1208 C C . ASP A 1 150 ? -0.299 -1.778 -15.038 1.00 88.06 150 ASP A C 1
ATOM 1210 O O . ASP A 1 150 ? -1.272 -1.292 -14.453 1.00 88.06 150 ASP A O 1
ATOM 1214 N N . THR A 1 151 ? -0.005 -3.074 -14.935 1.00 89.31 151 THR A N 1
ATOM 1215 C CA . THR A 1 151 ? -0.809 -4.012 -14.142 1.00 89.31 151 THR A CA 1
ATOM 1216 C C . THR A 1 151 ? -0.757 -3.665 -12.656 1.00 89.31 151 THR A C 1
ATOM 1218 O O . THR A 1 151 ? -1.800 -3.598 -12.005 1.00 89.31 151 THR A O 1
ATOM 1221 N N . LEU A 1 152 ? 0.439 -3.395 -12.124 1.00 92.00 152 LEU A N 1
ATOM 1222 C CA . LEU A 1 152 ? 0.627 -3.001 -10.728 1.00 92.00 152 LEU A CA 1
ATOM 1223 C C . LEU A 1 152 ? -0.075 -1.670 -10.433 1.00 92.00 152 LEU A C 1
ATOM 1225 O O . LEU A 1 152 ? -0.789 -1.561 -9.437 1.00 92.00 152 LEU A O 1
ATOM 1229 N N . LEU A 1 153 ? 0.065 -0.691 -11.330 1.00 91.56 153 LEU A N 1
ATOM 1230 C CA . LEU A 1 153 ? -0.563 0.622 -11.215 1.00 91.56 153 LEU A CA 1
ATOM 1231 C C . LEU A 1 153 ? -2.097 0.513 -11.155 1.00 91.56 153 LEU A C 1
ATOM 1233 O O . LEU A 1 153 ? -2.741 1.154 -10.324 1.00 91.56 153 LEU A O 1
ATOM 1237 N N . ASN A 1 154 ? -2.694 -0.333 -12.001 1.00 90.31 154 ASN A N 1
ATOM 1238 C CA . ASN A 1 154 ? -4.138 -0.568 -12.000 1.00 90.31 154 ASN A CA 1
ATOM 1239 C C . ASN A 1 154 ? -4.618 -1.250 -10.711 1.00 90.31 154 ASN A C 1
ATOM 1241 O O . ASN A 1 154 ? -5.637 -0.840 -10.155 1.00 90.31 154 ASN A O 1
ATOM 1245 N N . VAL A 1 155 ? -3.878 -2.246 -10.210 1.00 92.25 155 VAL A N 1
ATOM 1246 C CA . VAL A 1 155 ? -4.211 -2.926 -8.947 1.00 92.25 155 VAL A CA 1
ATOM 1247 C C . VAL A 1 155 ? -4.144 -1.957 -7.767 1.00 92.25 155 VAL A C 1
ATOM 1249 O O . VAL A 1 155 ? -5.093 -1.905 -6.985 1.00 92.25 155 VAL A O 1
ATOM 1252 N N . LEU A 1 156 ? -3.086 -1.144 -7.681 1.00 92.06 156 LEU A N 1
ATOM 1253 C CA . LEU A 1 156 ? -2.942 -0.104 -6.658 1.00 92.06 156 LEU A CA 1
ATOM 1254 C C . LEU A 1 156 ? -4.083 0.908 -6.722 1.00 92.06 156 LEU A C 1
ATOM 1256 O O . LEU A 1 156 ? -4.675 1.239 -5.697 1.00 92.06 156 LEU A O 1
ATOM 1260 N N . ARG A 1 157 ? -4.438 1.376 -7.924 1.00 91.50 157 ARG A N 1
ATOM 1261 C CA . ARG A 1 157 ? -5.546 2.319 -8.119 1.00 91.50 157 ARG A CA 1
ATOM 1262 C C . ARG A 1 157 ? -6.862 1.747 -7.609 1.00 91.50 157 ARG A C 1
ATOM 1264 O O . ARG A 1 157 ? -7.588 2.430 -6.890 1.00 91.50 157 ARG A O 1
ATOM 1271 N N . ASP A 1 158 ? -7.183 0.514 -7.983 1.00 91.44 158 ASP A N 1
ATOM 1272 C CA . ASP A 1 158 ? -8.431 -0.127 -7.574 1.00 91.44 158 ASP A CA 1
ATOM 1273 C C . ASP A 1 158 ? -8.441 -0.417 -6.067 1.00 91.44 158 ASP A C 1
ATOM 1275 O O . ASP A 1 158 ? -9.470 -0.227 -5.411 1.00 91.44 158 ASP A O 1
ATOM 1279 N N . GLY A 1 159 ? -7.292 -0.802 -5.502 1.00 91.12 159 GLY A N 1
ATOM 1280 C CA . GLY A 1 159 ? -7.089 -0.960 -4.064 1.00 91.12 159 GLY A CA 1
ATOM 1281 C C . GLY A 1 159 ? -7.330 0.342 -3.300 1.00 91.12 159 GLY A C 1
ATOM 1282 O O . GLY A 1 159 ? -8.165 0.380 -2.397 1.00 91.12 159 GLY A O 1
ATOM 1283 N N . LEU A 1 160 ? -6.677 1.431 -3.711 1.00 91.69 160 LEU A N 1
ATOM 1284 C CA . LEU A 1 160 ? -6.828 2.762 -3.118 1.00 91.69 160 LEU A CA 1
ATOM 1285 C C . LEU A 1 160 ? -8.266 3.280 -3.220 1.00 91.69 160 LEU A C 1
ATOM 1287 O O . LEU A 1 160 ? -8.819 3.769 -2.237 1.00 91.69 160 LEU A O 1
ATOM 1291 N N . ARG A 1 161 ? -8.916 3.131 -4.380 1.00 92.25 161 ARG A N 1
ATOM 1292 C CA . ARG A 1 161 ? -10.316 3.551 -4.553 1.00 92.25 161 ARG A CA 1
ATOM 1293 C C . ARG A 1 161 ? -11.265 2.760 -3.667 1.00 92.25 161 ARG A C 1
ATOM 1295 O O . ARG A 1 161 ? -12.161 3.355 -3.078 1.00 92.25 161 ARG A O 1
ATOM 1302 N N . LYS A 1 162 ? -11.051 1.448 -3.531 1.00 90.75 162 LYS A N 1
ATOM 1303 C CA . LYS A 1 162 ? -11.830 0.611 -2.613 1.00 90.75 162 LYS A CA 1
ATOM 1304 C C . LYS A 1 162 ? -11.660 1.072 -1.166 1.00 90.75 162 LYS A C 1
ATOM 1306 O O . LYS A 1 162 ? -12.644 1.146 -0.437 1.00 90.75 162 LYS A O 1
ATOM 1311 N N . GLU A 1 163 ? -10.436 1.396 -0.758 1.00 87.38 163 GLU A N 1
ATOM 1312 C CA . GLU A 1 163 ? -10.160 1.897 0.591 1.00 87.38 163 GLU A CA 1
ATOM 1313 C C . GLU A 1 163 ? -10.811 3.261 0.856 1.00 87.38 163 GLU A C 1
ATOM 1315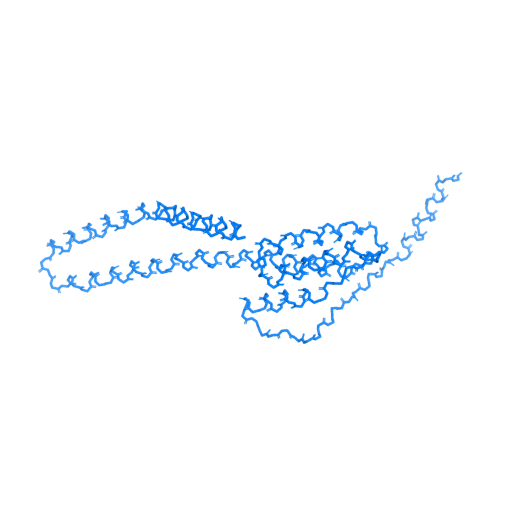 O O . GLU A 1 163 ? -11.349 3.490 1.938 1.00 87.38 163 GLU A O 1
ATOM 1320 N N . LEU A 1 164 ? -10.860 4.130 -0.150 1.00 87.50 164 LEU A N 1
ATOM 1321 C CA . LEU A 1 164 ? -11.526 5.433 -0.081 1.00 87.50 164 LEU A CA 1
ATOM 1322 C C . LEU A 1 164 ? -13.046 5.371 -0.318 1.00 87.50 164 LEU A C 1
ATOM 1324 O O . LEU A 1 164 ? -13.687 6.416 -0.381 1.00 87.50 164 LEU A O 1
ATOM 1328 N N . LEU A 1 165 ? -13.631 4.173 -0.464 1.00 89.44 165 LEU A N 1
ATOM 1329 C CA . LEU A 1 165 ? -15.051 3.969 -0.793 1.00 89.44 165 LEU A CA 1
ATOM 1330 C C . LEU A 1 165 ? -15.496 4.700 -2.076 1.00 89.44 165 LEU A C 1
ATOM 1332 O O . LEU A 1 165 ? -16.658 5.067 -2.237 1.00 89.44 165 LEU A O 1
ATOM 1336 N N . LEU A 1 166 ? -14.569 4.893 -3.014 1.00 86.81 166 LEU A N 1
ATOM 1337 C CA . LEU A 1 166 ? -14.837 5.506 -4.308 1.00 86.81 166 LEU A CA 1
ATOM 1338 C C . LEU A 1 166 ? -15.367 4.454 -5.295 1.00 86.81 166 LEU A C 1
ATOM 1340 O O . LEU A 1 166 ? -14.929 3.298 -5.267 1.00 86.81 166 LEU A O 1
ATOM 1344 N N . PRO A 1 167 ? -16.259 4.835 -6.230 1.00 83.44 167 PRO A N 1
ATOM 1345 C CA . PRO A 1 167 ? -16.718 3.928 -7.279 1.00 83.44 167 PRO A CA 1
ATOM 1346 C C . PRO A 1 167 ? -15.532 3.437 -8.113 1.00 83.44 167 PRO A C 1
ATOM 1348 O O . PRO A 1 167 ? -14.517 4.129 -8.219 1.00 83.44 167 PRO A O 1
ATOM 1351 N N . LYS A 1 168 ? -15.636 2.252 -8.725 1.00 80.69 168 LYS A N 1
ATOM 1352 C CA . LYS A 1 168 ? -14.549 1.699 -9.552 1.00 80.69 168 LYS A CA 1
ATOM 1353 C C . LYS A 1 168 ? -14.098 2.701 -10.617 1.00 80.69 168 LYS A C 1
ATOM 1355 O O . LYS A 1 168 ? -14.912 3.437 -11.173 1.00 80.69 168 LYS A O 1
ATOM 1360 N N . ALA A 1 169 ? -12.791 2.744 -10.871 1.00 75.88 169 ALA A N 1
ATOM 1361 C CA . ALA A 1 169 ? -12.257 3.582 -11.934 1.00 75.88 169 ALA A CA 1
ATOM 1362 C C . ALA A 1 169 ? -12.784 3.109 -13.295 1.00 75.88 169 ALA A C 1
ATOM 1364 O O . ALA A 1 169 ? -13.009 1.915 -13.511 1.00 75.88 169 ALA A O 1
ATOM 1365 N N . LEU A 1 170 ? -12.942 4.047 -14.229 1.00 75.31 170 LEU A N 1
ATOM 1366 C CA . LEU A 1 170 ? -13.164 3.702 -15.628 1.00 75.31 170 LEU A CA 1
ATOM 1367 C C . LEU A 1 170 ? -11.954 2.910 -16.144 1.00 75.31 170 LEU A C 1
ATOM 1369 O O . LEU A 1 170 ? -10.808 3.230 -15.826 1.00 75.31 170 LEU A O 1
ATOM 1373 N N . ARG A 1 171 ? -12.220 1.875 -16.949 1.00 62.50 171 ARG A N 1
ATOM 1374 C CA . ARG A 1 171 ? -11.210 0.917 -17.436 1.00 62.50 171 ARG A CA 1
ATOM 1375 C C . ARG A 1 171 ? -10.060 1.593 -18.196 1.00 62.50 171 ARG A C 1
ATOM 1377 O O . ARG A 1 171 ? -8.943 1.091 -18.174 1.00 62.50 171 ARG A O 1
ATOM 1384 N N . TYR A 1 172 ? -10.325 2.749 -18.804 1.00 58.47 172 TYR A N 1
ATOM 1385 C CA . TYR A 1 172 ? -9.350 3.545 -19.540 1.00 58.47 172 TYR A CA 1
ATOM 1386 C C . TYR A 1 172 ? -9.368 4.986 -19.032 1.00 58.47 172 TYR A C 1
ATOM 1388 O O . TYR A 1 172 ? -10.201 5.789 -19.441 1.00 58.47 172 TYR A O 1
ATOM 1396 N N . VAL A 1 173 ? -8.434 5.321 -18.145 1.00 59.03 173 VAL A N 1
ATOM 1397 C CA . VAL A 1 173 ? -8.105 6.719 -17.850 1.00 59.03 173 VAL A CA 1
ATOM 1398 C C . VAL A 1 173 ? -6.820 7.017 -18.602 1.00 59.03 173 VAL A C 1
ATOM 1400 O O . VAL A 1 173 ? -5.731 6.692 -18.136 1.00 59.03 173 VAL A O 1
ATOM 1403 N N . ARG A 1 174 ? -6.951 7.579 -19.808 1.00 59.94 174 ARG A N 1
ATOM 1404 C CA . ARG A 1 174 ? -5.801 8.096 -20.551 1.00 59.94 174 ARG A CA 1
ATOM 1405 C C . ARG A 1 174 ? -5.346 9.356 -19.828 1.00 59.94 174 ARG A C 1
ATOM 1407 O O . ARG A 1 174 ? -6.040 10.368 -19.847 1.00 59.94 174 ARG A O 1
ATOM 1414 N N . THR A 1 175 ? -4.214 9.287 -19.144 1.00 62.91 175 THR A N 1
ATOM 1415 C CA . THR A 1 175 ? -3.631 10.480 -18.537 1.00 62.91 175 THR A CA 1
ATOM 1416 C C . THR A 1 175 ? -3.110 11.369 -19.656 1.00 62.91 175 THR A C 1
ATOM 1418 O O . THR A 1 175 ? -2.300 10.912 -20.462 1.00 62.91 175 THR A O 1
ATOM 1421 N N . MET A 1 176 ? -3.598 12.608 -19.726 1.00 69.50 176 MET A N 1
ATOM 1422 C CA . MET A 1 176 ? -3.115 13.590 -20.692 1.00 69.50 176 MET A CA 1
ATOM 1423 C C . MET A 1 176 ? -1.626 13.834 -20.430 1.00 69.50 176 MET A C 1
ATOM 1425 O O . MET A 1 176 ? -1.246 14.250 -19.334 1.00 69.50 176 MET A O 1
ATOM 1429 N N . ARG A 1 177 ? -0.784 13.523 -21.418 1.00 62.28 177 ARG A N 1
ATOM 1430 C CA . ARG A 1 177 ? 0.600 13.991 -21.448 1.00 62.28 177 ARG A CA 1
ATOM 1431 C C . ARG A 1 177 ? 0.548 15.405 -22.004 1.00 62.28 177 ARG A C 1
ATOM 1433 O O . ARG A 1 177 ? 0.099 15.603 -23.128 1.00 62.28 177 ARG A O 1
ATOM 1440 N N . LEU A 1 178 ? 0.894 16.376 -21.170 1.00 69.50 178 LEU A N 1
ATOM 1441 C CA . LEU A 1 178 ? 1.187 17.714 -21.649 1.00 69.50 178 LEU A CA 1
ATOM 1442 C C . LEU A 1 178 ? 2.649 17.680 -22.057 1.00 69.50 178 LEU A C 1
ATOM 1444 O O . LEU A 1 178 ? 3.520 17.603 -21.188 1.00 69.50 178 LEU A O 1
ATOM 1448 N N . ASP A 1 179 ? 2.899 17.678 -23.361 1.00 63.75 179 ASP A N 1
ATOM 1449 C CA . ASP A 1 179 ? 4.235 17.954 -23.861 1.00 63.75 179 ASP A CA 1
ATOM 1450 C C . ASP A 1 179 ? 4.575 19.359 -23.368 1.00 63.75 179 ASP A C 1
ATOM 1452 O O . ASP A 1 179 ? 3.898 20.336 -23.705 1.00 63.75 179 ASP A O 1
ATOM 1456 N N . ARG A 1 180 ? 5.574 19.469 -22.485 1.00 59.62 180 ARG A N 1
ATOM 1457 C CA . ARG A 1 180 ? 6.172 20.777 -22.248 1.00 59.62 180 ARG A CA 1
ATOM 1458 C C . ARG A 1 180 ? 6.820 21.123 -23.571 1.00 59.62 180 ARG A C 1
ATOM 1460 O O . ARG A 1 180 ? 7.807 20.497 -23.946 1.00 59.62 180 ARG A O 1
ATOM 1467 N N . PHE A 1 181 ? 6.227 22.071 -24.285 1.00 55.69 181 PHE A N 1
ATOM 1468 C CA . PHE A 1 181 ? 6.933 22.797 -25.320 1.00 55.69 181 PHE A CA 1
ATOM 1469 C C . PHE A 1 181 ? 8.139 23.412 -24.615 1.00 55.69 181 PHE A C 1
ATOM 1471 O O . PHE A 1 181 ? 8.026 24.429 -23.940 1.00 55.69 181 PHE A O 1
ATOM 1478 N N . GLU A 1 182 ? 9.270 22.711 -24.639 1.00 56.47 182 GLU A N 1
ATOM 1479 C CA . GLU A 1 182 ? 10.539 23.352 -24.367 1.00 56.47 182 GLU A CA 1
ATOM 1480 C C . GLU A 1 182 ? 10.619 24.482 -25.383 1.00 56.47 182 GLU A C 1
ATOM 1482 O O . GLU A 1 182 ? 10.539 24.225 -26.588 1.00 56.47 182 GLU A O 1
ATOM 1487 N N . ASP A 1 183 ? 10.704 25.719 -24.896 1.00 58.88 183 ASP A N 1
ATOM 1488 C CA . ASP A 1 183 ? 11.017 26.886 -25.708 1.00 58.88 183 ASP A CA 1
ATOM 1489 C C . ASP A 1 183 ? 12.348 26.604 -26.416 1.00 58.88 183 ASP A C 1
ATOM 1491 O O . ASP A 1 183 ? 13.428 26.902 -25.902 1.00 58.88 183 ASP A O 1
ATOM 1495 N N . LYS A 1 184 ? 12.290 25.973 -27.596 1.00 55.34 184 LYS A N 1
ATOM 1496 C CA . LYS A 1 184 ? 13.456 25.691 -28.447 1.00 55.34 184 LYS A CA 1
ATOM 1497 C C . LYS A 1 184 ? 14.255 26.972 -28.710 1.00 55.34 184 LYS A C 1
ATOM 1499 O O . LYS A 1 184 ? 15.471 26.922 -28.854 1.00 55.34 184 LYS A O 1
ATOM 1504 N N . GLU A 1 185 ? 13.573 28.112 -28.656 1.00 56.62 185 GLU A N 1
ATOM 1505 C CA . GLU A 1 185 ? 14.121 29.458 -28.768 1.00 56.62 185 GLU A CA 1
ATOM 1506 C C . GLU A 1 185 ? 15.134 29.812 -27.658 1.00 56.62 185 GLU A C 1
ATOM 1508 O O . GLU A 1 185 ? 16.151 30.448 -27.932 1.00 56.62 185 GLU A O 1
ATOM 1513 N N . ASN A 1 186 ? 14.949 29.332 -26.420 1.00 56.12 186 ASN A N 1
ATOM 1514 C CA . ASN A 1 186 ? 15.897 29.591 -25.327 1.00 56.12 186 ASN A CA 1
ATOM 1515 C C . ASN A 1 186 ? 17.144 28.690 -25.375 1.00 56.12 186 ASN A C 1
ATOM 1517 O O . ASN A 1 186 ? 18.201 29.089 -24.882 1.00 56.12 186 ASN A O 1
ATOM 1521 N N . ARG A 1 187 ? 17.064 27.494 -25.981 1.00 57.81 187 ARG A N 1
ATOM 1522 C CA . ARG A 1 187 ? 18.249 26.638 -26.191 1.00 57.81 187 ARG A CA 1
ATOM 1523 C C . ARG A 1 187 ? 19.134 27.155 -27.323 1.00 57.81 187 ARG A C 1
ATOM 1525 O O . ARG A 1 187 ? 20.339 27.251 -27.118 1.00 57.81 187 ARG A O 1
ATOM 1532 N N . GLU A 1 188 ? 18.555 27.576 -28.449 1.00 60.12 188 GLU A N 1
ATOM 1533 C CA . GLU A 1 188 ? 19.342 28.177 -29.539 1.00 60.12 188 GLU A CA 1
ATOM 1534 C C . GLU A 1 188 ? 20.020 29.489 -29.115 1.00 60.12 188 GLU A C 1
ATOM 1536 O O . GLU A 1 188 ? 21.161 29.746 -29.503 1.00 60.12 188 GLU A O 1
ATOM 1541 N N . ASN A 1 189 ? 19.359 30.310 -28.290 1.00 59.06 189 ASN A N 1
ATOM 1542 C CA . ASN A 1 189 ? 19.969 31.538 -27.778 1.00 59.06 189 ASN A CA 1
ATOM 1543 C C . ASN A 1 189 ? 21.101 31.259 -26.779 1.00 59.06 189 ASN A C 1
ATOM 1545 O O . ASN A 1 189 ? 22.147 31.900 -26.867 1.00 59.06 189 ASN A O 1
ATOM 1549 N N . ASN A 1 190 ? 20.957 30.279 -25.881 1.00 58.19 190 ASN A N 1
ATOM 1550 C CA . ASN A 1 190 ? 22.036 29.919 -24.953 1.00 58.19 190 ASN A CA 1
ATOM 1551 C C . ASN A 1 190 ? 23.239 29.268 -25.657 1.00 58.19 190 ASN A C 1
ATOM 1553 O O . ASN A 1 190 ? 24.379 29.560 -25.293 1.00 58.19 190 ASN A O 1
ATOM 1557 N N . GLU A 1 191 ? 23.022 28.461 -26.702 1.00 62.09 191 GLU A N 1
ATOM 1558 C CA . GLU A 1 191 ? 24.124 27.938 -27.521 1.00 62.09 191 GLU A CA 1
ATOM 1559 C C . GLU A 1 191 ? 24.843 29.062 -28.281 1.00 62.09 191 GLU A C 1
ATOM 1561 O O . GLU A 1 191 ? 26.069 29.157 -28.205 1.00 62.09 191 GLU A O 1
ATOM 1566 N N . LYS A 1 192 ? 24.115 29.987 -28.923 1.00 61.28 192 LYS A N 1
ATOM 15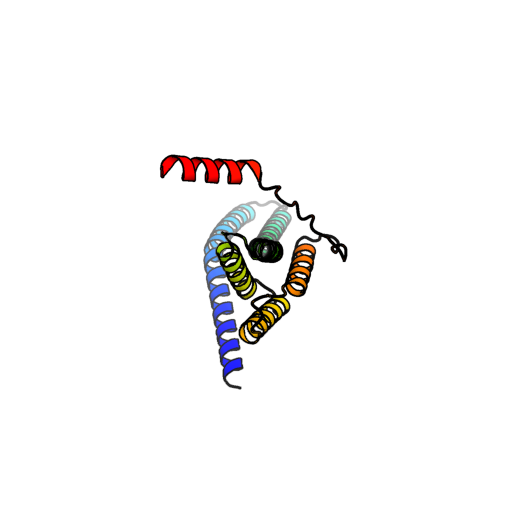67 C CA . LYS A 1 192 ? 24.727 31.143 -29.610 1.00 61.28 192 LYS A CA 1
ATOM 1568 C C . LYS A 1 192 ? 25.546 32.030 -28.668 1.00 61.28 192 LYS A C 1
ATOM 1570 O O . LYS A 1 192 ? 26.643 32.448 -29.036 1.00 61.28 192 LYS A O 1
ATOM 1575 N N . ILE A 1 193 ? 25.057 32.280 -27.451 1.00 63.38 193 ILE A N 1
ATOM 1576 C CA . ILE A 1 193 ? 25.785 33.070 -26.445 1.00 63.38 193 ILE A CA 1
ATOM 1577 C C . ILE A 1 193 ? 27.073 32.349 -26.017 1.00 63.38 193 ILE A C 1
ATOM 1579 O O . ILE A 1 193 ? 28.126 32.982 -25.929 1.00 63.38 193 ILE A O 1
ATOM 1583 N N . SER A 1 194 ? 27.030 31.026 -25.830 1.00 61.91 194 SER A N 1
ATOM 1584 C CA . SER A 1 194 ? 28.215 30.241 -25.458 1.00 61.91 194 SER A CA 1
ATOM 1585 C C . SER A 1 194 ? 29.304 30.223 -26.541 1.00 61.91 194 SER A C 1
ATOM 1587 O O . SER A 1 194 ? 30.482 30.330 -26.212 1.00 61.91 194 SER A O 1
ATOM 1589 N N . PHE A 1 195 ? 28.934 30.198 -27.827 1.00 62.28 195 PHE A N 1
ATOM 1590 C CA . PHE A 1 195 ? 29.895 30.306 -28.932 1.00 62.28 195 PHE A CA 1
ATOM 1591 C C . PHE A 1 195 ? 30.498 31.712 -29.062 1.00 62.28 195 PHE A C 1
ATOM 1593 O O . PHE A 1 195 ? 31.671 31.836 -29.405 1.00 62.28 195 PHE A O 1
ATOM 1600 N N . SER A 1 196 ? 29.739 32.765 -28.741 1.00 63.12 196 SER A N 1
ATOM 1601 C CA . SER A 1 196 ? 30.232 34.151 -28.795 1.00 63.12 196 SER A CA 1
ATOM 1602 C C . SER A 1 196 ? 31.215 34.529 -27.679 1.00 63.12 196 SER A C 1
ATOM 1604 O O . SER A 1 196 ? 31.907 35.531 -27.801 1.00 63.12 196 SER A O 1
ATOM 1606 N N . LEU A 1 197 ? 31.287 33.743 -26.599 1.00 61.97 197 LEU A N 1
ATOM 1607 C CA . LEU A 1 197 ? 32.203 33.965 -25.470 1.00 61.97 197 LEU A CA 1
ATOM 1608 C C . LEU A 1 197 ? 33.546 33.222 -25.610 1.00 61.97 197 LEU A C 1
ATOM 1610 O O . LEU A 1 197 ? 34.421 33.394 -24.765 1.00 61.97 197 LEU A O 1
ATOM 1614 N N . ILE A 1 198 ? 33.698 32.378 -26.636 1.00 65.38 198 ILE A N 1
ATOM 1615 C CA . ILE A 1 198 ? 34.892 31.540 -26.866 1.00 65.38 198 ILE A CA 1
ATOM 1616 C C . ILE A 1 198 ? 35.766 32.084 -28.023 1.00 65.38 198 ILE A C 1
ATOM 1618 O O . ILE A 1 198 ? 36.879 31.599 -28.227 1.00 65.38 198 ILE A O 1
ATOM 1622 N N . GLN A 1 199 ? 35.307 33.109 -28.753 1.00 50.88 199 GLN A N 1
ATOM 1623 C CA . GLN A 1 199 ? 36.093 33.853 -29.754 1.00 50.88 199 GLN A CA 1
ATOM 1624 C C . GLN A 1 199 ? 36.616 35.171 -29.189 1.00 50.88 199 GLN A C 1
ATOM 1626 O O . GLN A 1 199 ? 37.753 35.535 -29.564 1.00 50.88 199 GLN A O 1
#

Mean predicted aligned error: 14.6 Å

Secondary structure (DSSP, 8-state):
-HHHHHHHHHHHHHHHHHHHHHHHHHHHHHHHHHHHHHHHHHHHHT--STTHHHHHHHHHHHHHHHHHHHHHHHHHHHHHHHHHHHHHHHHHHHHHHH--TT-TTHHHHHHHHHHHHHHHHHHS-HHHHHHHHHHHHHHHH-SS-----HHHHHHHHHHHHHHTTPPPPPS------------HHHHHHHHHHHHHT--

Radius of gyration: 29.06 Å; Cα contacts (8 Å, |Δi|>4): 79; chains: 1; bounding box: 71×62×80 Å

Solvent-accessible surface area (backbone atoms only — not comparable to full-atom values): 11528 Å² total; per-residue (Å²): 121,73,64,66,57,50,53,55,49,55,52,49,52,52,52,53,52,51,50,51,55,51,48,59,67,47,45,59,53,51,51,53,50,47,54,53,50,51,53,52,48,53,56,47,76,70,44,98,56,97,66,58,66,63,56,55,51,52,53,52,50,52,54,53,52,50,55,54,50,54,56,52,48,56,54,48,52,54,50,51,51,39,50,54,49,52,50,53,23,48,50,24,45,54,50,41,74,65,54,57,92,84,45,93,60,45,65,61,36,49,54,34,33,54,51,19,52,53,44,34,66,73,62,44,52,75,69,56,33,52,47,52,54,52,47,54,51,48,47,76,72,40,92,58,94,70,80,84,52,65,68,56,52,52,52,52,52,53,51,53,30,56,74,70,72,44,76,82,75,70,97,74,76,82,76,84,79,75,78,76,77,68,62,62,69,60,53,56,50,53,51,53,54,57,58,67,74,75,113